Protein AF-E4ZMN6-F1 (afdb_monomer_lite)

Secondary structure (DSSP, 8-state):
-----------------------------------------GGGGGGGSSS-------------PPPP------------------------EEEEE-TTSS-EEEEE-----GGGTTTTT-SS--EEPSPBTTTTB--EEEEESSTTTTT-EEEEE-HHHHHHHHTSHHHH-THHHHTTT-S---SSEEEEEETTTEEEEEESS---TT--------SEEEE--S-S-HHHHHHHHHHHHHTSPPPSTTPPPHHHHHHTS--SS--TTSHHHHHHHHH-EEEEETTEEEEEE-TTGGGS---SS-S-----------

pLDDT: mean 71.7, std 28.42, range [21.02, 98.69]

Structure (mmCIF, N/CA/C/O backbone):
data_AF-E4ZMN6-F1
#
_entry.id   AF-E4ZMN6-F1
#
loop_
_atom_site.group_PDB
_atom_site.id
_atom_site.type_symbol
_atom_site.label_atom_id
_atom_site.label_alt_id
_atom_site.label_comp_id
_atom_site.label_asym_id
_atom_site.label_entity_id
_atom_site.label_seq_id
_atom_site.pdbx_PDB_ins_code
_atom_site.Cartn_x
_atom_site.Cartn_y
_atom_site.Cartn_z
_atom_site.occupancy
_atom_site.B_iso_or_equiv
_atom_site.auth_seq_id
_atom_site.auth_comp_id
_atom_site.auth_asym_id
_atom_site.auth_atom_id
_atom_site.pdbx_PDB_model_num
ATOM 1 N N . MET A 1 1 ? -10.649 -36.387 -11.211 1.00 36.47 1 MET A N 1
ATOM 2 C CA . MET A 1 1 ? -10.839 -37.381 -10.126 1.00 36.47 1 MET A CA 1
ATOM 3 C C . MET A 1 1 ? -11.685 -36.734 -9.033 1.00 36.47 1 MET A C 1
ATOM 5 O O . MET A 1 1 ? -11.595 -35.523 -8.892 1.00 36.47 1 MET A O 1
ATOM 9 N N . GLN A 1 2 ? -12.517 -37.490 -8.311 1.00 28.06 2 GLN A N 1
ATOM 10 C CA . GLN A 1 2 ? -13.326 -36.993 -7.183 1.00 28.06 2 GLN A CA 1
ATOM 11 C C . GLN A 1 2 ? -12.817 -37.585 -5.864 1.00 28.06 2 GLN A C 1
ATOM 13 O O . GLN A 1 2 ? -12.543 -38.775 -5.845 1.00 28.06 2 GLN A O 1
ATOM 18 N N . TYR A 1 3 ? -12.790 -36.791 -4.791 1.00 24.19 3 TYR A N 1
ATOM 19 C CA . TYR A 1 3 ? -13.009 -37.153 -3.372 1.00 24.19 3 TYR A CA 1
ATOM 20 C C . TYR A 1 3 ? -13.102 -35.795 -2.636 1.00 24.19 3 TYR A C 1
ATOM 22 O O . TYR A 1 3 ? -12.191 -34.990 -2.779 1.00 24.19 3 TYR A O 1
ATOM 30 N N . ARG A 1 4 ? -14.230 -35.317 -2.089 1.00 25.14 4 ARG A N 1
ATOM 31 C CA . ARG A 1 4 ? -15.236 -35.836 -1.130 1.00 25.14 4 ARG A CA 1
ATOM 32 C C . ARG A 1 4 ? -14.797 -35.650 0.333 1.00 25.14 4 ARG A C 1
ATOM 34 O O . ARG A 1 4 ? -13.771 -36.172 0.745 1.00 25.14 4 ARG A O 1
ATOM 41 N N . GLN A 1 5 ? -15.610 -34.900 1.084 1.00 27.64 5 GLN A N 1
ATOM 42 C CA . GLN A 1 5 ? -15.389 -34.506 2.483 1.00 27.64 5 GLN A CA 1
ATOM 43 C C . GLN A 1 5 ? -15.346 -35.692 3.459 1.00 27.64 5 GLN A C 1
ATOM 45 O O . GLN A 1 5 ? -16.081 -36.665 3.282 1.00 27.64 5 GLN A O 1
ATOM 50 N N . ILE A 1 6 ? -14.624 -35.502 4.568 1.00 28.77 6 ILE A N 1
ATOM 51 C CA . ILE A 1 6 ? -14.955 -36.047 5.894 1.00 28.77 6 ILE A CA 1
ATOM 52 C C . ILE A 1 6 ? -14.752 -34.907 6.908 1.00 28.77 6 ILE A C 1
ATOM 54 O O . ILE A 1 6 ? -13.808 -34.133 6.772 1.00 28.77 6 ILE A O 1
ATOM 58 N N . GLY A 1 7 ? -15.630 -34.790 7.904 1.00 23.27 7 GLY A N 1
ATOM 59 C CA . GLY A 1 7 ? -15.469 -33.901 9.061 1.00 23.27 7 GLY A CA 1
ATOM 60 C C . GLY A 1 7 ? -15.749 -34.663 10.360 1.00 23.27 7 GLY A C 1
ATOM 61 O O . GLY A 1 7 ? -16.215 -35.799 10.303 1.00 23.27 7 GLY A O 1
ATOM 62 N N . ASN A 1 8 ? -15.474 -34.062 11.521 1.00 26.67 8 ASN A N 1
ATOM 63 C CA . ASN A 1 8 ? -15.813 -34.645 12.825 1.00 26.67 8 ASN A CA 1
ATOM 64 C C . ASN A 1 8 ? -15.996 -33.570 13.913 1.00 26.67 8 ASN A C 1
ATOM 66 O O . ASN A 1 8 ? -15.432 -32.483 13.808 1.00 26.67 8 ASN A O 1
ATOM 70 N N . GLN A 1 9 ? -16.771 -33.886 14.957 1.00 25.91 9 GLN A N 1
ATOM 71 C CA . GLN A 1 9 ? -17.048 -33.021 16.115 1.00 25.91 9 GLN A CA 1
ATOM 72 C C . GLN A 1 9 ? -16.647 -33.694 17.439 1.00 25.91 9 GLN A C 1
ATOM 74 O O . GLN A 1 9 ? -16.951 -34.869 17.628 1.00 25.91 9 GLN A O 1
ATOM 79 N N . ALA A 1 10 ? -16.066 -32.925 18.370 1.00 26.73 10 ALA A N 1
ATOM 80 C CA . ALA A 1 10 ? -16.080 -33.114 19.835 1.00 26.73 10 ALA A CA 1
ATOM 81 C C . ALA A 1 10 ? -15.417 -31.884 20.515 1.00 26.73 10 ALA A C 1
ATOM 83 O O . ALA A 1 10 ? -14.580 -31.244 19.886 1.00 26.73 10 ALA A O 1
ATOM 84 N N . GLY A 1 11 ? -15.701 -31.488 21.765 1.00 22.62 11 GLY A N 1
ATOM 85 C CA . GLY A 1 11 ? -16.795 -31.907 22.657 1.00 22.62 11 GLY A CA 1
ATOM 86 C C . GLY A 1 11 ? -16.464 -31.836 24.165 1.00 22.62 11 GLY A C 1
ATOM 87 O O . GLY A 1 11 ? -15.999 -32.833 24.702 1.00 22.62 11 GLY A O 1
ATOM 88 N N . LEU A 1 12 ? -16.819 -30.726 24.848 1.00 23.17 12 LEU A N 1
ATOM 89 C CA . LEU A 1 12 ? -16.736 -30.498 26.323 1.00 23.17 12 LEU A CA 1
ATOM 90 C C . LEU A 1 12 ? -15.295 -30.506 26.929 1.00 23.17 12 LEU A C 1
ATOM 92 O O . LEU A 1 12 ? -14.357 -30.929 26.271 1.00 23.17 12 LEU A O 1
ATOM 96 N N . ALA A 1 13 ? -15.001 -29.984 28.136 1.00 23.88 13 ALA A N 1
ATOM 97 C CA . ALA A 1 13 ? -15.834 -29.668 29.313 1.00 23.88 13 ALA A CA 1
ATOM 98 C C . ALA A 1 13 ? -15.364 -28.416 30.118 1.00 23.88 13 ALA A C 1
ATOM 100 O O . ALA A 1 13 ? -14.350 -27.800 29.807 1.00 23.88 13 ALA A O 1
ATOM 101 N N . LEU A 1 14 ? -16.110 -28.069 31.180 1.00 24.39 14 LEU A N 1
ATOM 102 C CA . LEU A 1 14 ? -15.857 -26.985 32.157 1.00 24.39 14 LEU A CA 1
ATOM 103 C C . LEU A 1 14 ? -15.227 -27.513 33.463 1.00 24.39 14 LEU A C 1
ATOM 105 O O . LEU A 1 14 ? -15.457 -28.672 33.784 1.00 24.39 14 LEU A O 1
ATOM 109 N N . PHE A 1 15 ? -14.591 -26.644 34.268 1.00 25.50 15 PHE A N 1
ATOM 110 C CA . PHE A 1 15 ? -14.724 -26.583 35.747 1.00 25.50 15 PHE A CA 1
ATOM 111 C C . PHE A 1 15 ? -14.083 -25.294 36.324 1.00 25.50 15 PHE A C 1
ATOM 113 O O . PHE A 1 15 ? -13.342 -24.609 35.626 1.00 25.50 15 PHE A O 1
ATOM 120 N N . GLY A 1 16 ? -14.377 -24.945 37.587 1.00 21.02 16 GLY A N 1
ATOM 121 C CA . GLY A 1 16 ? -13.843 -23.756 38.282 1.00 21.02 16 GLY A CA 1
ATOM 122 C C . GLY A 1 16 ? -13.871 -23.878 39.818 1.00 21.02 16 GLY A C 1
ATOM 123 O O . GLY A 1 16 ? -14.389 -24.862 40.343 1.00 21.02 16 GLY A O 1
ATOM 124 N N . GLY A 1 17 ? -13.323 -22.889 40.541 1.00 22.22 17 GLY A N 1
ATOM 125 C CA . GLY A 1 17 ? -13.210 -22.865 42.015 1.00 22.22 17 GLY A CA 1
ATOM 126 C C . GLY A 1 17 ? -12.875 -21.466 42.572 1.00 22.22 17 GLY A C 1
ATOM 127 O O . GLY A 1 17 ? -12.458 -20.598 41.809 1.00 22.22 17 GLY A O 1
ATOM 128 N N . VAL A 1 18 ? -13.119 -21.211 43.872 1.00 22.22 18 VAL A N 1
ATOM 129 C CA . VAL A 1 18 ? -13.220 -19.842 44.447 1.00 22.22 18 VAL A CA 1
ATOM 130 C C . VAL A 1 18 ? -12.738 -19.752 45.916 1.00 22.22 18 VAL A C 1
ATOM 132 O O . VAL A 1 18 ? -13.037 -20.652 46.695 1.00 22.22 18 VAL A O 1
ATOM 135 N N . SER A 1 19 ? -12.158 -18.600 46.315 1.00 22.45 19 SER A N 1
ATOM 136 C CA . SER A 1 19 ? -11.917 -18.133 47.714 1.00 22.45 19 SER A CA 1
ATOM 137 C C . SER A 1 19 ? -10.884 -18.910 48.564 1.00 22.45 19 SER A C 1
ATOM 139 O O . SER A 1 19 ? -10.468 -19.995 48.183 1.00 22.45 19 SER A O 1
ATOM 141 N N . PHE A 1 20 ? -10.366 -18.424 49.710 1.00 23.48 20 PHE A N 1
ATOM 142 C CA . PHE A 1 20 ? -10.565 -17.185 50.520 1.00 23.48 20 PHE A CA 1
ATOM 143 C C . PHE A 1 20 ? -9.159 -16.648 50.978 1.00 23.48 20 PHE A C 1
ATOM 145 O O . PHE A 1 20 ? -8.167 -17.120 50.438 1.00 23.48 20 PHE A O 1
ATOM 152 N N . SER A 1 21 ? -8.888 -15.694 51.895 1.00 22.47 21 SER A N 1
ATOM 153 C CA . SER A 1 21 ? -9.611 -15.036 53.012 1.00 22.47 21 SER A CA 1
ATOM 154 C C . SER A 1 21 ? -9.024 -13.620 53.321 1.00 22.47 21 SER A C 1
ATOM 156 O O . SER A 1 21 ? -8.435 -12.994 52.445 1.00 22.47 21 SER A O 1
ATOM 158 N N . LYS A 1 22 ? -9.147 -13.111 54.564 1.00 22.50 22 LYS A N 1
ATOM 159 C CA . LYS A 1 22 ? -8.442 -11.937 55.148 1.00 22.50 22 LYS A CA 1
ATOM 160 C C . LYS A 1 22 ? -7.871 -12.264 56.543 1.00 22.50 22 LYS A C 1
ATOM 162 O O . LYS A 1 22 ? -8.351 -13.200 57.174 1.00 22.50 22 LYS A O 1
ATOM 167 N N . PHE A 1 23 ? -6.981 -11.417 57.075 1.00 23.33 23 PHE A N 1
ATOM 168 C CA . PHE A 1 23 ? -6.787 -11.228 58.528 1.00 23.33 23 PHE A CA 1
ATOM 169 C C . PHE A 1 23 ? -6.529 -9.749 58.882 1.00 23.33 23 PHE A C 1
ATOM 171 O O . PHE A 1 23 ? -6.144 -8.970 58.012 1.00 23.33 23 PHE A O 1
ATOM 178 N N . ASN A 1 24 ? -6.813 -9.353 60.131 1.00 22.42 24 ASN A N 1
ATOM 179 C CA . ASN A 1 24 ? -6.751 -7.968 60.625 1.00 22.42 24 ASN A CA 1
ATOM 180 C C . ASN A 1 24 ? -6.664 -7.932 62.170 1.00 22.42 24 ASN A C 1
ATOM 182 O O . ASN A 1 24 ? -7.441 -8.640 62.814 1.00 22.42 24 ASN A O 1
ATOM 186 N N . THR A 1 25 ? -5.801 -7.093 62.764 1.00 23.05 25 THR A N 1
ATOM 187 C CA . THR A 1 25 ? -5.689 -6.911 64.235 1.00 23.05 25 THR A CA 1
ATOM 188 C C . THR A 1 25 ? -5.105 -5.532 64.617 1.00 23.05 25 THR A C 1
ATOM 190 O O . THR A 1 25 ? -4.536 -4.847 63.773 1.00 23.05 25 THR A O 1
ATOM 193 N N . HIS A 1 26 ? -5.259 -5.099 65.879 1.00 24.50 26 HIS A N 1
ATOM 194 C CA . HIS A 1 26 ? -5.116 -3.697 66.334 1.00 24.50 26 HIS A CA 1
ATOM 195 C C . HIS A 1 26 ? -4.359 -3.541 67.682 1.00 24.50 26 HIS A C 1
ATOM 197 O O . HIS A 1 26 ? -4.407 -4.459 68.493 1.00 24.50 26 HIS A O 1
ATOM 203 N N . ILE A 1 27 ? -3.879 -2.304 67.973 1.00 25.86 27 ILE A N 1
ATOM 204 C CA . ILE A 1 27 ? -3.685 -1.692 69.331 1.00 25.86 27 ILE A CA 1
ATOM 205 C C . ILE A 1 27 ? -2.432 -2.183 70.136 1.00 25.86 27 ILE A C 1
ATOM 207 O O . ILE A 1 27 ? -2.096 -3.355 70.070 1.00 25.86 27 ILE A O 1
ATOM 211 N N . PHE A 1 28 ? -1.641 -1.373 70.887 1.00 24.88 28 PHE A N 1
ATOM 212 C CA . PHE A 1 28 ? -1.732 0.055 71.297 1.00 24.88 28 PHE A CA 1
ATOM 213 C C . PHE A 1 28 ? -0.371 0.722 71.718 1.00 24.88 28 PHE A C 1
ATOM 215 O O . PHE A 1 28 ? 0.684 0.108 71.652 1.00 24.88 28 PHE A O 1
ATOM 222 N N . HIS A 1 29 ? -0.448 1.961 72.248 1.00 23.77 29 HIS A N 1
ATOM 223 C CA . HIS A 1 29 ? 0.436 2.633 73.242 1.00 23.77 29 HIS A CA 1
ATOM 224 C C . HIS A 1 29 ? 1.929 3.000 72.978 1.00 23.77 29 HIS A C 1
ATOM 226 O O . HIS A 1 29 ? 2.856 2.453 73.562 1.00 23.77 29 HIS A O 1
ATOM 232 N N . ARG A 1 30 ? 2.116 4.128 72.272 1.00 26.48 30 ARG A N 1
ATOM 233 C CA . ARG A 1 30 ? 2.806 5.380 72.708 1.00 26.48 30 ARG A CA 1
ATOM 234 C C . ARG A 1 30 ? 4.071 5.322 73.614 1.00 26.48 30 ARG A C 1
ATOM 236 O O . ARG A 1 30 ? 3.945 5.295 74.835 1.00 26.48 30 ARG A O 1
ATOM 243 N N . GLN A 1 31 ? 5.240 5.651 73.042 1.00 26.03 31 GLN A N 1
ATOM 244 C CA . GLN A 1 31 ? 6.255 6.533 73.667 1.00 26.03 31 GLN A CA 1
ATOM 245 C C . GLN A 1 31 ? 7.124 7.252 72.605 1.00 26.03 31 GLN A C 1
ATOM 247 O O . GLN A 1 31 ? 7.257 6.775 71.484 1.00 26.03 31 GLN A O 1
ATOM 252 N N . VAL A 1 32 ? 7.663 8.428 72.954 1.00 28.42 32 VAL A N 1
ATOM 253 C CA . VAL A 1 32 ? 8.479 9.369 72.140 1.00 28.42 32 VAL A CA 1
ATOM 254 C C . VAL A 1 32 ? 9.408 10.062 73.167 1.00 28.42 32 VAL A C 1
ATOM 256 O O . VAL A 1 32 ? 8.857 10.431 74.209 1.00 28.42 32 VAL A O 1
ATOM 259 N N . PRO A 1 33 ? 10.750 10.215 72.989 1.00 35.94 33 PRO A N 1
ATOM 260 C CA . PRO A 1 33 ? 11.361 10.839 71.804 1.00 35.94 33 PRO A CA 1
ATOM 261 C C . PRO A 1 33 ? 12.748 10.340 71.321 1.00 35.94 33 PRO A C 1
ATOM 263 O O . PRO A 1 33 ? 13.646 10.049 72.109 1.00 35.94 33 PRO A O 1
ATOM 266 N N . ARG A 1 34 ? 12.968 10.440 70.003 1.00 27.27 34 ARG A N 1
ATOM 267 C CA . ARG A 1 34 ? 14.136 11.045 69.311 1.00 27.27 34 ARG A CA 1
ATOM 268 C C . ARG A 1 34 ? 13.880 10.960 67.800 1.00 27.27 34 ARG A C 1
ATOM 270 O O . ARG A 1 34 ? 13.205 10.036 67.363 1.00 27.27 34 ARG A O 1
ATOM 277 N N . ALA A 1 35 ? 14.376 11.917 67.015 1.00 26.89 35 ALA A N 1
ATOM 278 C CA . ALA A 1 35 ? 14.246 11.855 65.558 1.00 26.89 35 ALA A CA 1
ATOM 279 C C . ALA A 1 35 ? 15.143 10.725 65.007 1.00 26.89 35 ALA A C 1
ATOM 281 O O . ALA A 1 35 ? 16.347 10.750 65.277 1.00 26.89 35 ALA A O 1
ATOM 282 N N . PRO A 1 36 ? 14.602 9.729 64.282 1.00 28.22 36 PRO A N 1
ATOM 283 C CA . PRO A 1 36 ? 15.415 8.676 63.694 1.00 28.22 36 PRO A CA 1
ATOM 284 C C . PRO A 1 36 ? 16.068 9.174 62.401 1.00 28.22 36 PRO A C 1
ATOM 286 O O . PRO A 1 36 ? 15.384 9.614 61.480 1.00 28.22 36 PRO A O 1
ATOM 289 N N . SER A 1 37 ? 17.388 9.032 62.287 1.00 29.17 37 SER A N 1
ATOM 290 C CA . SER A 1 37 ? 18.027 8.958 60.973 1.00 29.17 37 SER A CA 1
ATOM 291 C C . SER A 1 37 ? 17.564 7.659 60.311 1.00 29.17 37 SER A C 1
ATOM 293 O O . SER A 1 37 ? 17.887 6.577 60.808 1.00 29.17 37 SER A O 1
ATOM 295 N N . LEU A 1 38 ? 16.776 7.758 59.238 1.00 31.97 38 LEU A N 1
ATOM 296 C CA . LEU A 1 38 ? 16.177 6.607 58.561 1.00 31.97 38 LEU A CA 1
ATOM 297 C C . LEU A 1 38 ? 17.235 5.838 57.752 1.00 31.97 38 LEU A C 1
ATOM 299 O O . LEU A 1 38 ? 17.334 5.972 56.538 1.00 31.97 38 LEU A O 1
ATOM 303 N N . SER A 1 39 ? 18.046 5.043 58.448 1.00 33.59 39 SER A N 1
ATOM 304 C CA . SER A 1 39 ? 18.989 4.116 57.829 1.00 33.59 39 SER A CA 1
ATOM 305 C C . SER A 1 39 ? 18.236 2.871 57.375 1.00 33.59 39 SER A C 1
ATOM 307 O O . SER A 1 39 ? 17.871 2.031 58.199 1.00 33.59 39 SER A O 1
ATOM 309 N N . ILE A 1 40 ? 18.011 2.747 56.070 1.00 44.88 40 ILE A N 1
ATOM 310 C CA . ILE A 1 40 ? 17.573 1.493 55.456 1.00 44.88 40 ILE A CA 1
ATOM 311 C C . ILE A 1 40 ? 18.829 0.697 55.089 1.00 44.88 40 ILE A C 1
ATOM 313 O O . ILE A 1 40 ? 19.714 1.224 54.431 1.00 44.88 40 ILE A O 1
ATOM 317 N N . ASP A 1 41 ? 18.913 -0.536 55.584 1.00 46.56 41 ASP A N 1
ATOM 318 C CA . ASP A 1 41 ? 20.072 -1.439 55.494 1.00 46.56 41 ASP A CA 1
ATOM 319 C C . ASP A 1 41 ? 19.588 -2.705 54.755 1.00 46.56 41 ASP A C 1
ATOM 321 O O . ASP A 1 41 ? 19.235 -3.722 55.361 1.00 46.56 41 ASP A O 1
ATOM 325 N N . VAL A 1 42 ? 19.401 -2.576 53.434 1.00 54.03 42 VAL A N 1
ATOM 326 C CA . VAL A 1 42 ? 18.638 -3.497 52.568 1.00 54.03 42 VAL A CA 1
ATOM 327 C C . VAL A 1 42 ? 19.282 -4.879 52.554 1.00 54.03 42 VAL A C 1
ATOM 329 O O . VAL A 1 42 ? 18.599 -5.895 52.718 1.00 54.03 42 VAL A O 1
ATOM 332 N N . CYS A 1 43 ? 20.609 -4.937 52.418 1.00 48.84 43 CYS A N 1
ATOM 333 C CA . CYS A 1 43 ? 21.321 -6.210 52.283 1.00 48.84 43 CYS A CA 1
ATOM 334 C C . CYS A 1 43 ? 21.404 -7.013 53.595 1.00 48.84 43 CYS A C 1
ATOM 336 O O . CYS A 1 43 ? 21.769 -8.192 53.581 1.00 48.84 43 CYS A O 1
ATOM 338 N N . ARG A 1 44 ? 21.019 -6.432 54.740 1.00 47.38 44 ARG A N 1
ATOM 339 C CA . ARG A 1 44 ? 21.102 -7.100 56.048 1.00 47.38 44 ARG A CA 1
ATOM 340 C C . ARG A 1 44 ? 20.024 -8.155 56.281 1.00 47.38 44 ARG A C 1
ATOM 342 O O . ARG A 1 44 ? 20.284 -9.124 56.994 1.00 47.38 44 ARG A O 1
ATOM 349 N N . ASN A 1 45 ? 18.856 -8.022 55.648 1.00 44.25 45 ASN A N 1
ATOM 350 C CA . ASN A 1 45 ? 17.752 -8.980 55.797 1.00 44.25 45 ASN A CA 1
ATOM 351 C C . ASN A 1 45 ? 17.951 -10.294 55.015 1.00 44.25 45 ASN A C 1
ATOM 353 O O . ASN A 1 45 ? 17.382 -11.315 55.397 1.00 44.25 45 ASN A O 1
ATOM 357 N N . GLN A 1 46 ? 18.790 -10.330 53.971 1.00 44.12 46 GLN A N 1
ATOM 358 C CA . GLN A 1 46 ? 18.953 -11.535 53.136 1.00 44.12 46 GLN A CA 1
ATOM 359 C C . GLN A 1 46 ? 19.650 -12.721 53.833 1.00 44.12 46 GLN A C 1
ATOM 361 O O . GLN A 1 46 ? 19.628 -13.836 53.315 1.00 44.12 46 GLN A O 1
ATOM 366 N N . ARG A 1 47 ? 20.221 -12.543 55.034 1.00 41.12 47 ARG A N 1
ATOM 367 C CA . ARG A 1 47 ? 20.832 -13.652 55.796 1.00 41.12 47 ARG A CA 1
ATOM 368 C C . ARG A 1 47 ? 19.824 -14.622 56.432 1.00 41.12 47 ARG A C 1
ATOM 370 O O . ARG A 1 47 ? 20.258 -15.610 57.017 1.00 41.12 47 ARG A O 1
ATOM 377 N N . LEU A 1 48 ? 18.514 -14.372 56.319 1.00 41.56 48 LEU A N 1
ATOM 378 C CA . LEU A 1 48 ? 17.453 -15.203 56.910 1.00 41.56 48 LEU A CA 1
ATOM 379 C C . LEU A 1 48 ? 16.413 -15.724 55.894 1.00 41.56 48 LEU A C 1
ATOM 381 O O . LEU A 1 48 ? 15.235 -15.838 56.216 1.00 41.56 48 LEU A O 1
ATOM 385 N N . GLY A 1 49 ? 16.868 -16.143 54.707 1.00 33.38 49 GLY A N 1
ATOM 386 C CA . GLY A 1 49 ? 16.204 -17.220 53.956 1.00 33.38 49 GLY A CA 1
ATOM 387 C C . GLY A 1 49 ? 15.755 -16.912 52.523 1.00 33.38 49 GLY A C 1
ATOM 388 O O . GLY A 1 49 ? 14.777 -16.209 52.303 1.00 33.38 49 GLY A O 1
ATOM 389 N N . GLY A 1 50 ? 16.388 -17.598 51.565 1.00 36.03 50 GLY A N 1
ATOM 390 C CA . GLY A 1 50 ? 15.864 -17.823 50.212 1.00 36.03 50 GLY A CA 1
ATOM 391 C C . GLY A 1 50 ? 16.065 -16.684 49.193 1.00 36.03 50 GLY A C 1
ATOM 392 O O . GLY A 1 50 ? 16.227 -15.524 49.567 1.00 36.03 50 GLY A O 1
ATOM 393 N N . PRO A 1 51 ? 16.051 -16.999 47.882 1.00 35.59 51 PRO A N 1
ATOM 394 C CA . PRO A 1 51 ? 16.157 -16.009 46.811 1.00 35.59 51 PRO A CA 1
ATOM 395 C C . PRO A 1 51 ? 14.808 -15.305 46.569 1.00 35.59 51 PRO A C 1
ATOM 397 O O . PRO A 1 51 ? 14.117 -15.571 45.588 1.00 35.59 51 PRO A O 1
ATOM 400 N N . GLY A 1 52 ? 14.419 -14.416 47.486 1.00 36.09 52 GLY A N 1
ATOM 401 C CA . GLY A 1 52 ? 13.249 -13.544 47.348 1.00 36.09 52 GLY A CA 1
ATOM 402 C C . GLY A 1 52 ? 13.639 -12.100 47.018 1.00 36.09 52 GLY A C 1
ATOM 403 O O . GLY A 1 52 ? 14.407 -11.480 47.754 1.00 36.09 52 GLY A O 1
ATOM 404 N N . LEU A 1 53 ? 13.079 -11.541 45.941 1.00 36.94 53 LEU A N 1
ATOM 405 C CA . LEU A 1 53 ? 13.139 -10.100 45.671 1.00 36.94 53 LEU A CA 1
ATOM 406 C C . LEU A 1 53 ? 12.166 -9.368 46.605 1.00 36.94 53 LEU A C 1
ATOM 408 O O . LEU A 1 53 ? 10.953 -9.425 46.420 1.00 36.94 53 LEU A O 1
ATOM 412 N N . SER A 1 54 ? 12.707 -8.678 47.609 1.00 35.94 54 SER A N 1
ATOM 413 C CA . SER A 1 54 ? 11.930 -7.823 48.509 1.00 35.94 54 SER A CA 1
ATOM 414 C C . SER A 1 54 ? 11.787 -6.426 47.904 1.00 35.94 54 SER A C 1
ATOM 416 O O . SER A 1 54 ? 12.680 -5.596 48.062 1.00 35.94 54 SER A O 1
ATOM 418 N N . LEU A 1 55 ? 10.668 -6.156 47.228 1.00 34.97 55 LEU A N 1
ATOM 419 C CA . LEU A 1 55 ? 10.301 -4.795 46.824 1.00 34.97 55 LEU A CA 1
ATOM 420 C C . LEU A 1 55 ? 10.005 -3.948 48.069 1.00 34.97 55 LEU A C 1
ATOM 422 O O . LEU A 1 55 ? 9.154 -4.302 48.884 1.00 34.97 55 LEU A O 1
ATOM 426 N N . VAL A 1 56 ? 10.733 -2.841 48.213 1.00 38.06 56 VAL A N 1
ATOM 427 C CA . VAL A 1 56 ? 10.540 -1.833 49.262 1.00 38.06 56 VAL A CA 1
ATOM 428 C C . VAL A 1 56 ? 10.519 -0.470 48.580 1.00 38.06 56 VAL A C 1
ATOM 430 O O . VAL A 1 56 ? 11.564 0.147 48.380 1.00 38.06 56 VAL A O 1
ATOM 433 N N . ASP A 1 57 ? 9.327 -0.022 48.195 1.00 33.53 57 ASP A N 1
ATOM 434 C CA . ASP A 1 57 ? 9.129 1.328 47.667 1.00 33.53 57 ASP A CA 1
ATOM 435 C C . ASP A 1 57 ? 9.346 2.345 48.790 1.00 33.53 57 ASP A C 1
ATOM 437 O O . ASP A 1 57 ? 8.723 2.254 49.853 1.00 33.53 57 ASP A O 1
ATOM 441 N N . LEU A 1 58 ? 10.246 3.309 48.578 1.00 37.44 58 LEU A N 1
ATOM 442 C CA . LEU A 1 58 ? 10.629 4.248 49.627 1.00 37.44 58 LEU A CA 1
ATOM 443 C C . LEU A 1 58 ? 10.872 5.653 49.072 1.00 37.44 58 LEU A C 1
ATOM 445 O O . LEU A 1 58 ? 11.801 5.897 48.306 1.00 37.44 58 LEU A O 1
ATOM 449 N N . VAL A 1 59 ? 10.015 6.585 49.488 1.00 34.44 59 VAL A N 1
ATOM 450 C CA . VAL A 1 59 ? 10.085 7.999 49.107 1.00 34.44 59 VAL A CA 1
ATOM 451 C C . VAL A 1 59 ? 11.028 8.721 50.069 1.00 34.44 59 VAL A C 1
ATOM 453 O O . VAL A 1 59 ? 10.713 8.882 51.248 1.00 34.44 59 VAL A O 1
ATOM 456 N N . LEU A 1 60 ? 12.189 9.153 49.573 1.00 35.06 60 LEU A N 1
ATOM 457 C CA . LEU A 1 60 ? 13.176 9.912 50.343 1.00 35.06 60 LEU A CA 1
ATOM 458 C C . LEU A 1 60 ? 13.093 11.406 50.020 1.00 35.06 60 LEU A C 1
ATOM 460 O O . LEU A 1 60 ? 13.329 11.822 48.890 1.00 35.06 60 LEU A O 1
ATOM 464 N N . THR A 1 61 ? 12.841 12.226 51.039 1.00 31.08 61 THR A N 1
ATOM 465 C CA . THR A 1 61 ? 13.033 13.682 50.982 1.00 31.08 61 THR A CA 1
ATOM 466 C C . THR A 1 61 ? 14.417 14.025 51.529 1.00 31.08 61 THR A C 1
ATOM 468 O O . THR A 1 61 ? 14.655 13.890 52.732 1.00 31.08 61 THR A O 1
ATOM 471 N N . SER A 1 62 ? 15.342 14.459 50.675 1.00 34.50 62 SER A N 1
ATOM 472 C CA . SER A 1 62 ? 16.682 14.865 51.104 1.00 34.50 62 SER A CA 1
ATOM 473 C C . SER A 1 62 ? 16.715 16.328 51.566 1.00 34.50 62 SER A C 1
ATOM 475 O O . SER A 1 62 ? 16.176 17.235 50.934 1.00 34.50 62 SER A O 1
ATOM 477 N N . HIS A 1 63 ? 17.396 16.570 52.684 1.00 30.17 63 HIS A N 1
ATOM 478 C CA . HIS A 1 63 ? 17.874 17.891 53.085 1.00 30.17 63 HIS A CA 1
ATOM 479 C C . HIS A 1 63 ? 19.389 17.792 53.244 1.00 30.17 63 HIS A C 1
ATOM 481 O O . HIS A 1 63 ? 19.877 16.929 53.975 1.00 30.17 63 HIS A O 1
ATOM 487 N N . VAL A 1 64 ? 20.134 18.648 52.542 1.00 29.55 64 VAL A N 1
ATOM 488 C CA . VAL A 1 64 ? 21.602 18.642 52.548 1.00 29.55 64 VAL A CA 1
ATOM 489 C C . VAL A 1 64 ? 22.101 19.947 53.156 1.00 29.55 64 VAL A C 1
ATOM 491 O O . VAL A 1 64 ? 22.094 20.989 52.508 1.00 29.55 64 VAL A O 1
ATOM 494 N N . SER A 1 65 ? 22.548 19.879 54.407 1.00 27.64 65 SER A N 1
ATOM 495 C CA . SER A 1 65 ? 23.237 20.986 55.075 1.00 27.64 65 SER A CA 1
ATOM 496 C C . SER A 1 65 ? 24.716 20.981 54.691 1.00 27.64 65 SER A C 1
ATOM 498 O O . SER A 1 65 ? 25.410 19.987 54.914 1.00 27.64 65 SER A O 1
ATOM 500 N N . THR A 1 66 ? 25.222 22.080 54.134 1.00 28.38 66 THR A N 1
ATOM 501 C CA . THR A 1 66 ? 26.643 22.221 53.783 1.00 28.38 66 THR A CA 1
ATOM 502 C C . THR A 1 66 ? 27.517 22.494 55.022 1.00 28.38 66 THR A C 1
ATOM 504 O O . THR A 1 66 ? 27.091 23.221 55.924 1.00 28.38 66 THR A O 1
ATOM 507 N N . PRO A 1 67 ? 28.749 21.948 55.110 1.00 30.14 67 PRO A N 1
ATOM 508 C CA . PRO A 1 67 ? 29.658 22.244 56.220 1.00 30.14 67 PRO A CA 1
ATOM 509 C C . PRO A 1 67 ? 30.275 23.644 56.090 1.00 30.14 67 PRO A C 1
ATOM 511 O O . PRO A 1 67 ? 30.791 24.002 55.032 1.00 30.14 67 PRO A O 1
ATOM 514 N N . GLN A 1 68 ? 30.280 24.418 57.176 1.00 31.14 68 GLN A N 1
ATOM 515 C CA . GLN A 1 68 ? 30.971 25.711 57.234 1.00 31.14 68 GLN A CA 1
ATOM 516 C C . GLN A 1 68 ? 32.478 25.552 57.486 1.00 31.14 68 GLN A C 1
ATOM 518 O O . GLN A 1 68 ? 32.903 24.688 58.252 1.00 31.14 68 GLN A O 1
ATOM 523 N N . VAL A 1 69 ? 33.273 26.461 56.913 1.00 29.98 69 VAL A N 1
ATOM 524 C CA . VAL A 1 69 ? 34.691 26.656 57.248 1.00 29.98 69 VAL A CA 1
ATOM 525 C C . VAL A 1 69 ? 34.842 27.957 58.042 1.00 29.98 69 VAL A C 1
ATOM 527 O O . VAL A 1 69 ? 34.425 29.023 57.598 1.00 29.98 69 VAL A O 1
ATOM 530 N N . LEU A 1 70 ? 35.439 27.855 59.228 1.00 29.14 70 LEU A N 1
ATOM 531 C CA . LEU A 1 70 ? 35.867 28.967 60.090 1.00 29.14 70 LEU A CA 1
ATOM 532 C C . LEU A 1 70 ? 37.254 29.458 59.622 1.00 29.14 70 LEU A C 1
ATOM 534 O O . LEU A 1 70 ? 38.063 28.623 59.230 1.00 29.14 70 LEU A O 1
ATOM 538 N N . ALA A 1 71 ? 37.674 30.728 59.684 1.00 29.92 71 ALA A N 1
ATOM 539 C CA . ALA A 1 71 ? 37.101 32.042 60.055 1.00 29.92 71 ALA A CA 1
ATOM 540 C C . ALA A 1 71 ? 38.150 33.117 59.568 1.00 29.92 71 ALA A C 1
ATOM 542 O O . ALA A 1 71 ? 39.024 32.713 58.793 1.00 29.92 71 ALA A O 1
ATOM 543 N N . PRO A 1 72 ? 38.220 34.411 59.996 1.00 38.78 72 PRO A N 1
ATOM 544 C CA . PRO A 1 72 ? 37.341 35.191 60.883 1.00 38.78 72 PRO A CA 1
ATOM 545 C C . PRO A 1 72 ? 37.045 36.673 60.489 1.00 38.78 72 PRO A C 1
ATOM 547 O O . PRO A 1 72 ? 37.753 37.283 59.697 1.00 38.78 72 PRO A O 1
ATOM 550 N N . LYS A 1 73 ? 36.111 37.267 61.256 1.00 29.66 73 LYS A N 1
ATOM 551 C CA . LYS A 1 73 ? 35.988 38.693 61.665 1.00 29.66 73 LYS A CA 1
ATOM 552 C C . LYS A 1 73 ? 35.446 39.791 60.714 1.00 29.66 73 LYS A C 1
ATOM 554 O O . LYS A 1 73 ? 36.015 40.089 59.676 1.00 29.66 73 LYS A O 1
ATOM 559 N N . GLU A 1 74 ? 34.507 40.533 61.322 1.00 29.20 74 GLU A N 1
ATOM 560 C CA . GLU A 1 74 ? 34.208 41.979 61.205 1.00 29.20 74 GLU A CA 1
ATOM 561 C C . GLU A 1 74 ? 33.359 42.511 60.027 1.00 29.20 74 GLU A C 1
ATOM 563 O O . GLU A 1 74 ? 33.220 41.882 58.986 1.00 29.20 74 GLU A O 1
ATOM 568 N N . ALA A 1 75 ? 32.777 43.696 60.286 1.00 28.09 75 ALA A N 1
ATOM 569 C CA . ALA A 1 75 ? 31.781 44.472 59.528 1.00 28.09 75 ALA A CA 1
ATOM 570 C C . ALA A 1 75 ? 30.310 43.978 59.530 1.00 28.09 75 ALA A C 1
ATOM 572 O O . ALA A 1 75 ? 29.984 42.838 59.216 1.00 28.09 75 ALA A O 1
ATOM 573 N N . GLU A 1 76 ? 29.411 44.908 59.865 1.00 32.47 76 GLU A N 1
ATOM 574 C CA . GLU A 1 76 ? 27.951 44.821 59.728 1.00 32.47 76 GLU A CA 1
ATOM 575 C C . GLU A 1 76 ? 27.533 45.358 58.343 1.00 32.47 76 GLU A C 1
ATOM 577 O O . GLU A 1 76 ? 28.158 46.307 57.875 1.00 32.47 76 GLU A O 1
ATOM 582 N N . HIS A 1 77 ? 26.463 44.839 57.717 1.00 29.20 77 HIS A N 1
ATOM 583 C CA . HIS A 1 77 ? 25.203 45.582 57.477 1.00 29.20 77 HIS A CA 1
ATOM 584 C C . HIS A 1 77 ? 24.143 44.732 56.729 1.00 29.20 77 HIS A C 1
ATOM 586 O O . HIS A 1 77 ? 24.432 43.666 56.195 1.00 29.20 77 HIS A O 1
ATOM 592 N N . LEU A 1 78 ? 22.901 45.229 56.725 1.00 32.38 78 LEU A N 1
ATOM 593 C CA . LEU A 1 78 ? 21.663 44.642 56.176 1.00 32.38 78 LEU A CA 1
ATOM 594 C C . LEU A 1 78 ? 21.687 44.295 54.671 1.00 32.38 78 LEU A C 1
ATOM 596 O O . LEU A 1 78 ? 22.273 45.051 53.901 1.00 32.38 78 LEU A O 1
ATOM 600 N N . ILE A 1 79 ? 20.883 43.294 54.262 1.00 28.36 79 ILE A N 1
ATOM 601 C CA . ILE A 1 79 ? 19.839 43.373 53.201 1.00 28.36 79 ILE A CA 1
ATOM 602 C C . ILE A 1 79 ? 18.998 42.067 53.167 1.00 28.36 79 ILE A C 1
ATOM 604 O O . ILE A 1 79 ? 19.451 41.027 53.638 1.00 28.36 79 ILE A O 1
ATOM 608 N N . GLU A 1 80 ? 17.748 42.141 52.689 1.00 38.50 80 GLU A N 1
ATOM 609 C CA . GLU A 1 80 ? 16.812 41.004 52.535 1.00 38.50 80 GLU A CA 1
ATOM 610 C C . GLU A 1 80 ? 17.008 40.227 51.209 1.00 38.50 80 GLU A C 1
ATOM 612 O O . GLU A 1 80 ? 17.753 40.669 50.337 1.00 38.50 80 GLU A O 1
ATOM 617 N N . SER A 1 81 ? 16.260 39.123 51.032 1.00 36.72 81 SER A N 1
ATOM 618 C CA . SER A 1 81 ? 16.339 38.109 49.947 1.00 36.72 81 SER A CA 1
ATOM 619 C C . SER A 1 81 ? 17.519 37.116 50.081 1.00 36.72 81 SER A C 1
ATOM 621 O O . SER A 1 81 ? 18.524 37.437 50.702 1.00 36.72 81 SER A O 1
ATOM 623 N N . GLU A 1 82 ? 17.442 35.856 49.628 1.00 34.84 82 GLU A N 1
ATOM 624 C CA . GLU A 1 82 ? 16.441 35.178 48.779 1.00 34.84 82 GLU A CA 1
ATOM 625 C C . GLU A 1 82 ? 15.869 33.887 49.410 1.00 34.84 82 GLU A C 1
ATOM 627 O O . GLU A 1 82 ? 16.478 33.253 50.272 1.00 34.84 82 GLU A O 1
ATOM 632 N N . ASN A 1 83 ? 14.691 33.460 48.941 1.00 37.69 83 ASN A N 1
ATOM 633 C CA . ASN A 1 83 ? 14.017 32.227 49.366 1.00 37.69 83 ASN A CA 1
ATOM 634 C C . ASN A 1 83 ? 14.388 31.066 48.415 1.00 37.69 83 ASN A C 1
ATOM 636 O O . ASN A 1 83 ? 13.638 30.748 47.495 1.00 37.69 83 ASN A O 1
ATOM 640 N N . CYS A 1 84 ? 15.548 30.432 48.611 1.00 31.06 84 CYS A N 1
ATOM 641 C CA . CYS A 1 84 ? 16.096 29.414 47.693 1.00 31.06 84 CYS A CA 1
ATOM 642 C C . CYS A 1 84 ? 15.437 28.016 47.777 1.00 31.06 84 CYS A C 1
ATOM 6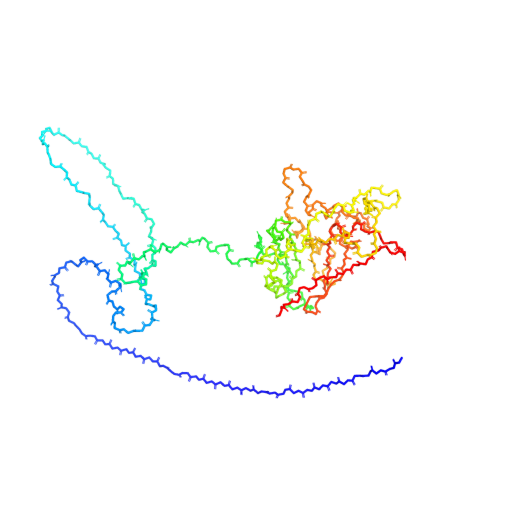44 O O . CYS A 1 84 ? 16.130 26.995 47.749 1.00 31.06 84 CYS A O 1
ATOM 646 N N . TRP A 1 85 ? 14.104 27.950 47.831 1.00 33.31 85 TRP A N 1
ATOM 647 C CA . TRP A 1 85 ? 13.348 26.704 47.667 1.00 33.31 85 TRP A CA 1
ATOM 648 C C . TRP A 1 85 ? 13.362 26.275 46.196 1.00 33.31 85 TRP A C 1
ATOM 650 O O . TRP A 1 85 ? 12.559 26.733 45.389 1.00 33.31 85 TRP A O 1
ATOM 660 N N . HIS A 1 86 ? 14.306 25.402 45.848 1.00 37.06 86 HIS A N 1
ATOM 661 C CA . HIS A 1 86 ? 14.333 24.738 44.550 1.00 37.06 86 HIS A CA 1
ATOM 662 C C . HIS A 1 86 ? 13.437 23.495 44.597 1.00 37.06 86 HIS A C 1
ATOM 664 O O . HIS A 1 86 ? 13.767 22.522 45.279 1.00 37.06 86 HIS A O 1
ATOM 670 N N . ASP A 1 87 ? 12.328 23.518 43.855 1.00 37.94 87 ASP A N 1
ATOM 671 C CA . ASP A 1 87 ? 11.480 22.344 43.633 1.00 37.94 87 ASP A CA 1
ATOM 672 C C . ASP A 1 87 ? 12.214 21.325 42.745 1.00 37.94 87 ASP A C 1
ATOM 674 O O . ASP A 1 87 ? 12.124 21.338 41.516 1.00 37.94 87 ASP A O 1
ATOM 678 N N . TYR A 1 88 ? 12.966 20.424 43.377 1.00 44.78 88 TYR A N 1
ATOM 679 C CA . TYR A 1 88 ? 13.505 19.243 42.709 1.00 44.78 88 TYR A CA 1
ATOM 680 C C . TYR A 1 88 ? 12.408 18.174 42.566 1.00 44.78 88 TYR A C 1
ATOM 682 O O . TYR A 1 88 ? 11.681 17.916 43.530 1.00 44.78 88 TYR A O 1
ATOM 690 N N . PRO A 1 89 ? 12.282 17.509 41.401 1.00 49.28 89 PRO A N 1
ATOM 691 C CA . PRO A 1 89 ? 11.301 16.446 41.222 1.00 49.28 89 PRO A CA 1
ATOM 692 C C . PRO A 1 89 ? 11.590 15.273 42.166 1.00 49.28 89 PRO A C 1
ATOM 694 O O . PRO A 1 89 ? 12.738 14.859 42.334 1.00 49.28 89 PRO A O 1
ATOM 697 N N . LEU A 1 90 ? 10.536 14.706 42.758 1.00 52.38 90 LEU A N 1
ATOM 698 C CA . LEU A 1 90 ? 10.638 13.507 43.589 1.00 52.38 90 LEU A CA 1
ATOM 699 C C . LEU A 1 90 ? 11.019 12.303 42.714 1.00 52.38 90 LEU A C 1
ATOM 701 O O . LEU A 1 90 ? 10.201 11.820 41.932 1.00 52.38 90 LEU A O 1
ATOM 705 N N . LEU A 1 91 ? 12.250 11.805 42.851 1.00 53.84 91 LEU A N 1
ATOM 706 C CA . LEU A 1 91 ? 12.680 10.568 42.197 1.00 53.84 91 LEU A CA 1
ATOM 707 C C . LEU A 1 91 ? 12.273 9.346 43.027 1.00 53.84 91 LEU A C 1
ATOM 709 O O . LEU A 1 91 ? 12.730 9.169 44.156 1.00 53.84 91 LEU A O 1
ATOM 713 N N . THR A 1 92 ? 11.508 8.445 42.417 1.00 64.44 92 THR A N 1
ATOM 714 C CA . THR A 1 92 ? 11.421 7.053 42.872 1.00 64.44 92 THR A CA 1
ATOM 715 C C . THR A 1 92 ? 12.709 6.324 42.478 1.00 64.44 92 THR A C 1
ATOM 717 O O . THR A 1 92 ? 13.188 6.459 41.350 1.00 64.44 92 THR A O 1
ATOM 720 N N . VAL A 1 93 ? 13.276 5.531 43.389 1.00 63.12 93 VAL A N 1
ATOM 721 C CA . VAL A 1 93 ? 14.465 4.702 43.130 1.00 63.12 93 VAL A CA 1
ATOM 722 C C . VAL A 1 93 ? 14.192 3.249 43.502 1.00 63.12 93 VAL A C 1
ATOM 724 O O . VAL A 1 93 ? 13.602 2.968 44.542 1.00 63.12 93 VAL A O 1
ATOM 727 N N . GLN A 1 94 ? 14.642 2.318 42.663 1.00 68.44 94 GLN A N 1
ATOM 728 C CA . GLN A 1 94 ? 14.644 0.894 42.970 1.00 68.44 94 GLN A CA 1
ATOM 729 C C . GLN A 1 94 ? 15.988 0.530 43.602 1.00 68.44 94 GLN A C 1
ATOM 731 O O . GLN A 1 94 ? 17.040 0.662 42.972 1.00 68.44 94 GLN A O 1
ATOM 736 N N . LEU A 1 95 ? 15.953 0.058 44.847 1.00 73.19 95 LEU A N 1
ATOM 737 C CA . LEU A 1 95 ? 17.133 -0.434 45.556 1.00 73.19 95 LEU A CA 1
ATOM 738 C C . LEU A 1 95 ? 17.353 -1.922 45.253 1.00 73.19 95 LEU A C 1
ATOM 740 O O . LEU A 1 95 ? 16.408 -2.712 45.242 1.00 73.19 95 LEU A O 1
ATOM 744 N N . SER A 1 96 ? 18.604 -2.319 45.028 1.00 63.56 96 SER A N 1
ATOM 745 C CA . SER A 1 96 ? 19.003 -3.720 44.864 1.00 63.56 96 SER A CA 1
ATOM 746 C C . SER A 1 96 ? 20.342 -4.012 45.547 1.00 63.56 96 SER A C 1
ATOM 748 O O . SER A 1 96 ? 21.157 -3.113 45.743 1.00 63.56 96 SER A O 1
ATOM 750 N N . CYS A 1 97 ? 20.576 -5.275 45.908 1.00 67.94 97 CYS A N 1
ATOM 751 C CA . CYS A 1 97 ? 21.856 -5.740 46.443 1.00 67.94 97 CYS A CA 1
ATOM 752 C C . CYS A 1 97 ? 22.642 -6.477 45.359 1.00 67.94 97 CYS A C 1
ATOM 754 O O . CYS A 1 97 ? 22.115 -7.371 44.695 1.00 67.94 97 CYS A O 1
ATOM 756 N N . HIS A 1 98 ? 23.922 -6.144 45.214 1.00 54.84 98 HIS A N 1
ATOM 757 C CA . HIS A 1 98 ? 24.850 -6.908 44.385 1.00 54.84 98 HIS A CA 1
ATOM 758 C C . HIS A 1 98 ? 25.066 -8.325 44.962 1.00 54.84 98 HIS A C 1
ATOM 760 O O . HIS A 1 98 ? 24.997 -8.519 46.175 1.00 54.84 98 HIS A O 1
ATOM 766 N N . LEU A 1 99 ? 25.376 -9.317 44.115 1.00 57.69 99 LEU A N 1
ATOM 767 C CA . LEU A 1 99 ? 25.410 -10.754 44.467 1.00 57.69 99 LEU A CA 1
ATOM 768 C C . LEU A 1 99 ? 26.360 -11.146 45.618 1.00 57.69 99 LEU A C 1
ATOM 770 O O . LEU A 1 99 ? 26.224 -12.231 46.177 1.00 57.69 99 LEU A O 1
ATOM 774 N N . ASN A 1 100 ? 27.319 -10.291 45.981 1.00 62.06 100 ASN A N 1
ATOM 775 C CA . ASN A 1 100 ? 28.206 -10.503 47.131 1.00 62.06 100 ASN A CA 1
ATOM 776 C C . ASN A 1 100 ? 27.637 -9.976 48.467 1.00 62.06 100 ASN A C 1
ATOM 778 O O . ASN A 1 100 ? 28.230 -10.231 49.513 1.00 62.06 100 ASN A O 1
ATOM 782 N N . GLY A 1 101 ? 26.522 -9.237 48.451 1.00 57.12 101 GLY A N 1
ATOM 783 C CA . GLY A 1 101 ? 25.907 -8.622 49.631 1.00 57.12 101 GLY A CA 1
ATOM 784 C C . GLY A 1 101 ? 26.698 -7.455 50.238 1.00 57.12 101 GLY A C 1
ATOM 785 O O . GLY A 1 101 ? 26.466 -7.120 51.396 1.00 57.12 101 GLY A O 1
ATOM 786 N N . ILE A 1 102 ? 27.651 -6.872 49.495 1.00 53.81 102 ILE A N 1
ATOM 787 C CA . ILE A 1 102 ? 28.548 -5.795 49.972 1.00 53.81 102 ILE A CA 1
ATOM 788 C C . ILE A 1 102 ? 28.142 -4.417 49.417 1.00 53.81 102 ILE A C 1
ATOM 790 O O . ILE A 1 102 ? 28.482 -3.395 50.008 1.00 53.81 102 ILE A O 1
ATOM 794 N N . HIS A 1 103 ? 27.407 -4.375 48.301 1.00 52.78 103 HIS A N 1
ATOM 795 C CA . HIS A 1 103 ? 27.020 -3.130 47.635 1.00 52.78 103 HIS A CA 1
ATOM 796 C C . HIS A 1 103 ? 25.507 -3.044 47.446 1.00 52.78 103 HIS A C 1
ATOM 798 O O . HIS A 1 103 ? 24.899 -3.932 46.844 1.00 52.78 103 HIS A O 1
ATOM 804 N N . GLU A 1 104 ? 24.938 -1.938 47.915 1.00 67.50 104 GLU A N 1
ATOM 805 C CA . GLU A 1 104 ? 23.602 -1.478 47.548 1.00 67.50 104 GLU A CA 1
ATOM 806 C C . GLU A 1 104 ? 23.697 -0.626 46.278 1.00 67.50 104 GLU A C 1
ATOM 808 O O . GLU A 1 104 ? 24.606 0.191 46.126 1.00 67.50 104 GLU A O 1
ATOM 813 N N . MET A 1 105 ? 22.763 -0.828 45.354 1.00 61.50 105 MET A N 1
ATOM 814 C CA . MET A 1 105 ? 22.671 -0.107 44.089 1.00 61.50 105 MET A CA 1
ATOM 815 C C . MET A 1 105 ? 21.284 0.521 43.982 1.00 61.50 105 MET A C 1
ATOM 817 O O . MET A 1 105 ? 20.276 -0.187 43.978 1.00 61.50 105 MET A O 1
ATOM 821 N N . ALA A 1 106 ? 21.242 1.851 43.902 1.00 62.47 106 ALA A N 1
ATOM 822 C CA . ALA A 1 106 ? 20.024 2.609 43.656 1.00 62.47 106 ALA A CA 1
ATOM 823 C C . ALA A 1 106 ? 19.903 2.903 42.157 1.00 62.47 106 ALA A C 1
ATOM 825 O O . ALA A 1 106 ? 20.688 3.672 41.600 1.00 62.47 106 ALA A O 1
ATOM 826 N N . HIS A 1 107 ? 18.913 2.301 41.507 1.00 61.19 107 HIS A N 1
ATOM 827 C CA . HIS A 1 107 ? 18.566 2.598 40.123 1.00 61.19 107 HIS A CA 1
ATOM 828 C C . HIS A 1 107 ? 17.433 3.630 40.112 1.00 61.19 107 HIS A C 1
ATOM 830 O O . HIS A 1 107 ? 16.396 3.377 40.731 1.00 61.19 107 HIS A O 1
ATOM 836 N N . PRO A 1 108 ? 17.576 4.784 39.436 1.00 56.84 108 PRO A N 1
ATOM 837 C CA . PRO A 1 108 ? 16.448 5.677 39.203 1.00 56.84 108 PRO A CA 1
ATOM 838 C C . PRO A 1 108 ? 15.326 4.911 38.503 1.00 56.84 108 PRO A C 1
ATOM 840 O O . PRO A 1 108 ? 15.560 4.297 37.460 1.00 56.84 108 PRO A O 1
ATOM 843 N N . VAL A 1 109 ? 14.106 4.953 39.047 1.00 62.12 109 VAL A N 1
ATOM 844 C CA . VAL A 1 109 ? 12.928 4.501 38.304 1.00 62.12 109 VAL A CA 1
ATOM 845 C C . VAL A 1 109 ? 12.669 5.569 37.257 1.00 62.12 109 VAL A C 1
ATOM 847 O O . VAL A 1 109 ? 12.029 6.586 37.514 1.00 62.12 109 VAL A O 1
ATOM 850 N N . GLN A 1 110 ? 13.260 5.363 36.085 1.00 56.22 110 GLN A N 1
ATOM 851 C CA . GLN A 1 110 ? 13.165 6.278 34.966 1.00 56.22 110 GLN A CA 1
ATOM 852 C C . GLN A 1 110 ? 11.719 6.271 34.465 1.00 56.22 110 GLN A C 1
ATOM 854 O O . GLN A 1 110 ? 11.314 5.401 33.696 1.00 56.22 110 GLN A O 1
ATOM 859 N N . THR A 1 111 ? 10.922 7.228 34.939 1.00 45.91 111 THR A N 1
ATOM 860 C CA . THR A 1 111 ? 9.554 7.461 34.474 1.00 45.91 111 THR A CA 1
ATOM 861 C C . THR A 1 111 ? 9.600 8.079 33.081 1.00 45.91 111 THR A C 1
ATOM 863 O O . THR A 1 111 ? 9.404 9.283 32.903 1.00 45.91 111 THR A O 1
ATOM 866 N N . TRP A 1 112 ? 9.902 7.243 32.089 1.00 41.16 112 TRP A N 1
ATOM 867 C CA . TRP A 1 112 ? 9.667 7.543 30.684 1.00 41.16 112 TRP A CA 1
ATOM 868 C C . TRP A 1 112 ? 8.206 7.996 30.503 1.00 41.16 112 TRP A C 1
ATOM 870 O O . TRP A 1 112 ? 7.316 7.419 31.141 1.00 41.16 112 TRP A O 1
ATOM 880 N N . PRO A 1 113 ? 7.922 8.998 29.652 1.00 40.28 113 PRO A N 1
ATOM 881 C CA . PRO A 1 113 ? 6.549 9.337 29.299 1.00 40.28 113 PRO A CA 1
ATOM 882 C C . PRO A 1 113 ? 5.855 8.112 28.686 1.00 40.28 113 PRO A C 1
ATOM 884 O O . PRO A 1 113 ? 6.204 7.675 27.591 1.00 40.28 113 PRO A O 1
ATOM 887 N N . LYS A 1 114 ? 4.865 7.551 29.393 1.00 44.53 114 LYS A N 1
ATOM 888 C CA . LYS A 1 114 ? 4.139 6.333 28.971 1.00 44.53 114 LYS A CA 1
ATOM 889 C C . LYS A 1 114 ? 3.341 6.479 27.671 1.00 44.53 114 LYS A C 1
ATOM 891 O O . LYS A 1 114 ? 2.885 5.488 27.111 1.00 44.53 114 LYS A O 1
ATOM 896 N N . GLU A 1 115 ? 3.235 7.701 27.168 1.00 46.25 115 GLU A N 1
ATOM 897 C CA . GLU A 1 115 ? 2.556 8.088 25.932 1.00 46.25 115 GLU A CA 1
ATOM 898 C C . GLU A 1 115 ? 3.070 7.338 24.680 1.00 46.25 115 GLU A C 1
ATOM 900 O O . GLU A 1 115 ? 2.332 7.203 23.707 1.00 46.25 115 GLU A O 1
ATOM 905 N N . GLN A 1 116 ? 4.293 6.781 24.710 1.00 45.34 116 GLN A N 1
ATOM 906 C CA . GLN A 1 116 ? 4.817 5.920 23.635 1.00 45.34 116 GLN A CA 1
ATOM 907 C C . GLN A 1 116 ? 4.454 4.425 23.745 1.00 45.34 116 GLN A C 1
ATOM 909 O O . GLN A 1 116 ? 4.541 3.729 22.734 1.00 45.34 116 GLN A O 1
ATOM 914 N N . GLU A 1 117 ? 4.037 3.908 24.908 1.00 52.38 117 GLU A N 1
ATOM 915 C CA . GLU A 1 117 ? 3.631 2.494 25.031 1.00 52.38 117 GLU A CA 1
ATOM 916 C C . GLU A 1 117 ? 2.183 2.263 24.570 1.00 52.38 117 GLU A C 1
ATOM 918 O O . GLU A 1 117 ? 1.901 1.249 23.936 1.00 52.38 117 GLU A O 1
ATOM 923 N N . GLU A 1 118 ? 1.262 3.199 24.834 1.00 60.38 118 GLU A N 1
ATOM 924 C CA . GLU A 1 118 ? -0.187 2.964 24.674 1.00 60.38 118 GLU A CA 1
ATOM 925 C C . GLU A 1 118 ? -0.667 2.752 23.224 1.00 60.38 118 GLU A C 1
ATOM 927 O O . GLU A 1 118 ? -1.752 2.210 23.021 1.00 60.38 118 GLU A O 1
ATOM 932 N N . ASN A 1 119 ? 0.119 3.150 22.215 1.00 72.44 119 ASN A N 1
ATOM 933 C CA . ASN A 1 119 ? -0.241 3.011 20.795 1.00 72.44 119 ASN A CA 1
ATOM 934 C C . ASN A 1 119 ? 0.757 2.190 19.954 1.00 72.44 119 ASN A C 1
ATOM 936 O O . ASN A 1 119 ? 0.545 2.061 18.750 1.00 72.44 119 ASN A O 1
ATOM 940 N N . PHE A 1 120 ? 1.825 1.620 20.529 1.00 81.50 120 PHE A N 1
ATOM 941 C CA . PHE A 1 120 ? 2.822 0.862 19.754 1.00 81.50 120 PHE A CA 1
ATOM 942 C C . PHE A 1 120 ? 2.172 -0.298 18.960 1.00 81.50 120 PHE A C 1
ATOM 944 O O . PHE A 1 120 ? 1.351 -1.021 19.529 1.00 81.50 120 PHE A O 1
ATOM 951 N N . PRO A 1 121 ? 2.526 -0.540 17.675 1.00 93.25 121 PRO A N 1
ATOM 952 C CA . PRO A 1 121 ? 3.570 0.093 16.851 1.00 93.25 121 PRO A CA 1
ATOM 953 C C . PRO A 1 121 ? 3.092 1.304 16.024 1.00 93.25 121 PRO A C 1
ATOM 955 O O . PRO A 1 121 ? 3.787 1.746 15.102 1.00 93.25 121 PRO A O 1
ATOM 958 N N . TRP A 1 122 ? 1.892 1.817 16.288 1.00 96.25 122 TRP A N 1
ATOM 959 C CA . TRP A 1 122 ? 1.257 2.878 15.511 1.00 96.25 122 TRP A CA 1
ATOM 960 C C . TRP A 1 122 ? 1.808 4.249 15.902 1.00 96.25 122 TRP A C 1
ATOM 962 O O . TRP A 1 122 ? 1.896 4.609 17.072 1.00 96.25 122 TRP A O 1
ATOM 972 N N . SER A 1 123 ? 2.188 5.029 14.895 1.00 95.75 123 SER A N 1
ATOM 973 C CA . SER A 1 123 ? 2.818 6.346 15.049 1.00 95.75 123 SER A CA 1
ATOM 974 C C . SER A 1 123 ? 1.806 7.497 15.036 1.00 95.75 123 SER A C 1
ATOM 976 O O . SER A 1 123 ? 2.186 8.653 15.186 1.00 95.75 123 SER A O 1
ATOM 978 N N . HIS A 1 124 ? 0.524 7.177 14.846 1.00 95.44 124 HIS A N 1
ATOM 979 C CA . HIS A 1 124 ? -0.614 8.095 14.859 1.00 95.44 124 HIS A CA 1
ATOM 980 C C . HIS A 1 124 ? -1.756 7.447 15.647 1.00 95.44 124 HIS A C 1
ATOM 982 O O . HIS A 1 124 ? -1.978 6.242 15.510 1.00 95.44 124 HIS A O 1
ATOM 988 N N . THR A 1 125 ? -2.516 8.230 16.418 1.00 95.69 125 THR A N 1
ATOM 989 C CA . THR A 1 125 ? -3.738 7.745 17.080 1.00 95.69 125 THR A CA 1
ATOM 990 C C . THR A 1 125 ? -4.726 7.207 16.031 1.00 95.69 125 THR A C 1
ATOM 992 O O . THR A 1 125 ? -5.028 7.934 15.076 1.00 95.69 125 THR A O 1
ATOM 995 N N . PRO A 1 126 ? -5.254 5.975 16.171 1.00 96.81 126 PRO A N 1
ATOM 996 C CA . PRO A 1 126 ? -6.134 5.389 15.162 1.00 96.81 126 PRO A CA 1
ATOM 997 C C . PRO A 1 126 ? -7.423 6.190 14.946 1.00 96.81 126 PRO A C 1
ATOM 999 O O . PRO A 1 126 ? -8.098 6.574 15.902 1.00 96.81 126 PRO A O 1
ATOM 1002 N N . ILE A 1 127 ? -7.797 6.411 13.682 1.00 96.56 127 ILE A N 1
ATOM 1003 C CA . ILE A 1 127 ? -9.001 7.179 13.315 1.00 96.56 127 ILE A CA 1
ATOM 1004 C C . ILE A 1 127 ? -10.015 6.254 12.636 1.00 96.56 127 ILE A C 1
ATOM 1006 O O . ILE A 1 127 ? -9.703 5.636 11.619 1.00 96.56 127 ILE A O 1
ATOM 1010 N N . CYS A 1 128 ? -11.220 6.159 13.205 1.00 98.00 128 CYS A N 1
ATOM 1011 C CA . CYS A 1 128 ? -12.198 5.108 12.907 1.00 98.00 128 CYS A CA 1
ATOM 1012 C C . CYS A 1 128 ? -13.457 5.583 12.160 1.00 98.00 128 CYS A C 1
ATOM 1014 O O . CYS A 1 128 ? -13.932 6.709 12.337 1.00 98.00 128 CYS A O 1
ATOM 1016 N N . THR A 1 129 ? -14.062 4.669 11.397 1.00 97.88 129 THR A N 1
ATOM 1017 C CA . THR A 1 129 ? -15.464 4.735 10.964 1.00 97.88 129 THR A CA 1
ATOM 1018 C C . THR A 1 129 ? -16.421 4.570 12.159 1.00 97.88 129 THR A C 1
ATOM 1020 O O . THR A 1 129 ? -16.023 4.078 13.216 1.00 97.88 129 THR A O 1
ATOM 1023 N N . PRO A 1 130 ? -17.723 4.871 11.994 1.00 96.12 130 PRO A N 1
ATOM 1024 C CA . PRO A 1 130 ? -18.771 4.175 12.744 1.00 96.12 130 PRO A CA 1
ATOM 1025 C C . PRO A 1 130 ? -18.687 2.652 12.524 1.00 96.12 130 PRO A C 1
ATOM 1027 O O . PRO A 1 130 ? -18.147 2.207 11.509 1.00 96.12 130 PRO A O 1
ATOM 1030 N N . SER A 1 131 ? -19.232 1.845 13.435 1.00 96.00 131 SER A N 1
ATOM 1031 C CA . SER A 1 131 ? -19.250 0.382 13.275 1.00 96.00 131 SER A CA 1
ATOM 1032 C C . SER A 1 131 ? -20.002 -0.053 12.012 1.00 96.00 131 SER A C 1
ATOM 1034 O O . SER A 1 131 ? -21.131 0.382 11.788 1.00 96.00 131 SER A O 1
ATOM 1036 N N . LEU A 1 132 ? -19.385 -0.935 11.224 1.00 94.38 132 LEU A N 1
ATOM 1037 C CA . LEU A 1 132 ? -19.942 -1.513 9.999 1.00 94.38 132 LEU A CA 1
ATOM 1038 C C . LEU A 1 132 ? -20.680 -2.828 10.330 1.00 94.38 132 LEU A C 1
ATOM 1040 O O . LEU A 1 132 ? -20.055 -3.713 10.928 1.00 94.38 132 LEU A O 1
ATOM 1044 N N . PRO A 1 133 ? -21.986 -2.981 10.018 1.00 92.88 133 PRO A N 1
ATOM 1045 C CA . PRO A 1 133 ? -22.771 -4.162 10.388 1.00 92.88 133 PRO A CA 1
ATOM 1046 C C . PRO A 1 133 ? -22.198 -5.520 9.959 1.00 92.88 133 PRO A C 1
ATOM 1048 O O . PRO A 1 133 ? -22.203 -6.441 10.774 1.00 92.88 133 PRO A O 1
ATOM 1051 N N . SER A 1 134 ? -21.675 -5.660 8.738 1.00 90.00 134 SER A N 1
ATOM 1052 C CA . SER A 1 134 ? -21.077 -6.913 8.235 1.00 90.00 134 SER A CA 1
ATOM 1053 C C . SER A 1 134 ? -19.846 -7.361 9.026 1.00 90.00 134 SER A C 1
ATOM 1055 O O . SER A 1 134 ? -19.635 -8.557 9.215 1.00 90.00 134 SER A O 1
ATOM 1057 N N . LEU A 1 135 ? -19.057 -6.406 9.524 1.00 90.94 135 LEU A N 1
ATOM 1058 C CA . LEU A 1 135 ? -17.855 -6.657 10.323 1.00 90.94 135 LEU A CA 1
ATOM 1059 C C . LEU A 1 135 ? -18.137 -6.683 11.834 1.00 90.94 135 LEU A C 1
ATOM 1061 O O . LEU A 1 135 ? -17.259 -7.061 12.609 1.00 90.94 135 LEU A O 1
ATOM 1065 N N . ASN A 1 136 ? -19.325 -6.234 12.262 1.00 94.38 136 ASN A N 1
ATOM 1066 C CA . ASN A 1 136 ? -19.678 -5.942 13.658 1.00 94.38 136 ASN A CA 1
ATOM 1067 C C . ASN A 1 136 ? -18.602 -5.097 14.386 1.00 94.38 136 ASN A C 1
ATOM 1069 O O . ASN A 1 136 ? -18.313 -5.286 15.569 1.00 94.38 136 ASN A O 1
ATOM 1073 N N . SER A 1 137 ? -17.942 -4.199 13.651 1.00 96.50 137 SER A N 1
ATOM 1074 C CA . SER A 1 137 ? -16.730 -3.501 14.091 1.00 96.50 137 SER A CA 1
ATOM 1075 C C . SER A 1 137 ? -16.515 -2.228 13.265 1.00 96.50 137 SER A C 1
ATOM 1077 O O . SER A 1 137 ? -16.919 -2.197 12.100 1.00 96.50 137 SER A O 1
ATOM 1079 N N . PRO A 1 138 ? -15.894 -1.168 13.808 1.00 97.69 138 PRO A N 1
ATOM 1080 C CA . PRO A 1 138 ? -15.379 -0.086 12.980 1.00 97.69 138 PRO A CA 1
ATOM 1081 C C . PRO A 1 138 ? -14.149 -0.552 12.186 1.00 97.69 138 PRO A C 1
ATOM 1083 O O . PRO A 1 138 ? -13.409 -1.438 12.616 1.00 97.69 138 PRO A O 1
ATOM 1086 N N . LEU A 1 139 ? -13.897 0.100 11.054 1.00 98.38 139 LEU A N 1
ATOM 1087 C CA . LEU A 1 139 ? -12.592 0.097 10.400 1.00 98.38 139 LEU A CA 1
ATOM 1088 C C . LEU A 1 139 ? -11.850 1.367 10.800 1.00 98.38 139 LEU A C 1
ATOM 1090 O O . LEU A 1 139 ? -12.424 2.456 10.779 1.00 98.38 139 LEU A O 1
ATOM 1094 N N . CYS A 1 140 ? -10.578 1.242 11.156 1.00 98.56 140 CYS A N 1
ATOM 1095 C CA . CYS A 1 140 ? -9.745 2.377 11.528 1.00 98.56 140 CYS A CA 1
ATOM 1096 C C . CYS A 1 140 ? -8.459 2.401 10.707 1.00 98.56 140 CYS A C 1
ATOM 1098 O O . CYS A 1 140 ? -7.968 1.365 10.256 1.00 98.56 140 CYS A O 1
ATOM 1100 N N . VAL A 1 141 ? -7.920 3.603 10.516 1.00 98.69 141 VAL A N 1
ATOM 1101 C CA . VAL A 1 141 ? -6.584 3.807 9.956 1.00 98.69 141 VAL A CA 1
ATOM 1102 C C . VAL A 1 141 ? -5.551 3.585 11.059 1.00 98.69 141 VAL A C 1
ATOM 1104 O O . VAL A 1 141 ? -5.566 4.294 12.064 1.00 98.69 141 VAL A O 1
ATOM 1107 N N . TYR A 1 142 ? -4.652 2.630 10.839 1.00 98.50 142 TYR A N 1
ATOM 1108 C CA . TYR A 1 142 ? -3.498 2.311 11.674 1.00 98.50 142 TYR A CA 1
ATOM 1109 C C . TYR A 1 142 ? -2.227 2.533 10.855 1.00 98.50 142 TYR A C 1
ATOM 1111 O O . TYR A 1 142 ? -1.977 1.798 9.902 1.00 98.50 142 TYR A O 1
ATOM 1119 N N . THR A 1 143 ? -1.419 3.535 11.203 1.00 98.44 143 THR A N 1
ATOM 1120 C CA . THR A 1 143 ? -0.200 3.861 10.446 1.00 98.44 143 THR A CA 1
ATOM 1121 C C . THR A 1 143 ? 1.025 3.798 11.340 1.00 98.44 143 THR A C 1
ATOM 1123 O O . THR A 1 143 ? 1.069 4.449 12.381 1.00 98.44 143 THR A O 1
ATOM 1126 N N . SER A 1 144 ? 2.036 3.042 10.919 1.00 97.50 144 SER A N 1
ATOM 1127 C CA . SER A 1 144 ? 3.363 3.023 11.530 1.00 97.50 144 SER A CA 1
ATOM 1128 C C . SER A 1 144 ? 4.352 3.678 10.570 1.00 97.50 144 SER A C 1
ATOM 1130 O O . SER A 1 144 ? 4.545 3.200 9.453 1.00 97.50 144 SER A O 1
ATOM 1132 N N . THR A 1 145 ? 4.969 4.786 10.980 1.00 96.31 145 THR A N 1
ATOM 1133 C CA . THR A 1 145 ? 6.004 5.483 10.196 1.00 96.31 145 THR A CA 1
ATOM 1134 C C . THR A 1 145 ? 7.398 4.906 10.434 1.00 96.31 145 THR A C 1
ATOM 1136 O O . THR A 1 145 ? 8.298 5.149 9.640 1.00 96.31 145 THR A O 1
ATOM 1139 N N . THR A 1 146 ? 7.580 4.114 11.495 1.00 93.56 146 THR A N 1
ATOM 1140 C CA . THR A 1 146 ? 8.842 3.443 11.849 1.00 93.56 146 THR A CA 1
ATOM 1141 C C . THR A 1 146 ? 8.969 2.033 11.268 1.00 93.56 146 THR A C 1
ATOM 1143 O O . THR A 1 146 ? 10.086 1.524 11.160 1.00 93.56 146 THR A O 1
ATOM 1146 N N . PHE A 1 147 ? 7.855 1.407 10.868 1.00 95.19 147 PHE A N 1
ATOM 1147 C CA . PHE A 1 147 ? 7.833 0.071 10.268 1.00 95.19 147 PHE A CA 1
ATOM 1148 C C . PHE A 1 147 ? 8.822 -0.069 9.098 1.00 95.19 147 PHE A C 1
ATOM 1150 O O . PHE A 1 147 ? 8.997 0.857 8.303 1.00 95.19 147 PHE A O 1
ATOM 1157 N N . ALA A 1 148 ? 9.454 -1.244 8.996 1.00 93.50 148 ALA A N 1
ATOM 1158 C CA . ALA A 1 148 ? 10.466 -1.560 7.987 1.00 93.50 148 ALA A CA 1
ATOM 1159 C C . ALA A 1 148 ? 11.562 -0.478 7.871 1.00 93.50 148 ALA A C 1
ATOM 1161 O O . ALA A 1 148 ? 11.761 0.123 6.816 1.00 93.50 148 ALA A O 1
ATOM 1162 N N . SER A 1 149 ? 12.254 -0.215 8.986 1.00 91.00 149 SER A N 1
ATOM 1163 C CA . SER A 1 149 ? 13.365 0.749 9.082 1.00 91.00 149 SER A CA 1
ATOM 1164 C C . SER A 1 149 ? 13.006 2.177 8.644 1.00 91.00 149 SER A C 1
ATOM 1166 O O . SER A 1 149 ? 13.831 2.889 8.078 1.00 91.00 149 SER A O 1
ATOM 1168 N N . GLY A 1 150 ? 11.771 2.610 8.909 1.00 92.88 150 GLY A N 1
ATOM 1169 C CA . GLY A 1 150 ? 11.283 3.943 8.545 1.00 92.88 150 GLY A CA 1
ATOM 1170 C C . GLY A 1 150 ? 10.678 4.060 7.143 1.00 92.88 150 GLY A C 1
ATOM 1171 O O . GLY A 1 150 ? 10.268 5.155 6.766 1.00 92.88 150 GLY A O 1
ATOM 1172 N N . ARG A 1 151 ? 10.576 2.962 6.376 1.00 94.38 151 ARG A N 1
ATOM 1173 C CA . ARG A 1 151 ? 9.822 2.931 5.106 1.00 94.38 151 ARG A CA 1
ATOM 1174 C C . ARG A 1 151 ? 8.334 3.212 5.331 1.00 94.38 151 ARG A C 1
ATOM 1176 O O . ARG A 1 151 ? 7.719 3.903 4.527 1.00 94.38 151 ARG A O 1
ATOM 1183 N N . GLY A 1 152 ? 7.783 2.705 6.432 1.00 96.56 152 GLY A N 1
ATOM 1184 C CA . GLY A 1 152 ? 6.404 2.918 6.859 1.00 96.56 152 GLY A CA 1
ATOM 1185 C C . GLY A 1 152 ? 5.371 1.991 6.208 1.00 96.56 152 GLY A C 1
ATOM 1186 O O . GLY A 1 152 ? 5.621 1.343 5.192 1.00 96.56 152 GLY A O 1
ATOM 1187 N N . LEU A 1 153 ? 4.202 1.917 6.846 1.00 98.12 153 LEU A N 1
ATOM 1188 C CA . LEU A 1 153 ? 3.051 1.100 6.453 1.00 98.12 153 LEU A CA 1
ATOM 1189 C C . LEU A 1 153 ? 1.762 1.688 7.047 1.00 98.12 153 LEU A C 1
ATOM 1191 O O . LEU A 1 153 ? 1.730 2.026 8.231 1.00 98.12 153 LEU A O 1
ATOM 1195 N N . SER A 1 154 ? 0.690 1.756 6.253 1.00 98.62 154 SER A N 1
ATOM 1196 C CA . SER A 1 154 ? -0.658 2.091 6.727 1.00 98.62 154 SER A CA 1
ATOM 1197 C C . SER A 1 154 ? -1.666 0.975 6.437 1.00 98.62 154 SER A C 1
ATOM 1199 O O . SER A 1 154 ? -1.642 0.356 5.373 1.00 98.62 154 SER A O 1
ATOM 1201 N N . ILE A 1 155 ? -2.550 0.703 7.394 1.00 98.44 155 ILE A N 1
ATOM 1202 C CA . ILE A 1 155 ? -3.519 -0.394 7.373 1.00 98.44 155 ILE A CA 1
ATOM 1203 C C . ILE A 1 155 ? -4.906 0.156 7.725 1.00 98.44 155 ILE A C 1
ATOM 1205 O O . ILE A 1 155 ? -5.100 0.726 8.795 1.00 98.44 155 ILE A O 1
ATOM 1209 N N . PHE A 1 156 ? -5.894 -0.054 6.856 1.00 98.62 156 PHE A N 1
ATOM 1210 C CA . PHE A 1 156 ? -7.304 0.237 7.120 1.00 98.62 156 PHE A CA 1
ATOM 1211 C C . PHE A 1 156 ? -8.048 -1.057 7.483 1.00 98.62 156 PHE A C 1
ATOM 1213 O O . PHE A 1 156 ? -8.469 -1.816 6.608 1.00 98.62 156 PHE A O 1
ATOM 1220 N N . THR A 1 157 ? -8.149 -1.359 8.779 1.00 98.19 157 THR A N 1
ATOM 1221 C CA . THR A 1 157 ? -8.634 -2.662 9.277 1.00 98.19 157 THR A CA 1
ATOM 1222 C C . THR A 1 157 ? -9.387 -2.542 10.609 1.00 98.19 157 THR A C 1
ATOM 1224 O O . THR A 1 157 ? -9.527 -1.447 11.154 1.00 98.19 157 THR A O 1
ATOM 1227 N N . THR A 1 158 ? -9.921 -3.652 11.126 1.00 97.62 158 THR A N 1
ATOM 1228 C CA . THR A 1 158 ? -10.616 -3.677 12.426 1.00 97.62 158 THR A CA 1
ATOM 1229 C C . THR A 1 158 ? -9.612 -3.660 13.588 1.00 97.62 158 THR A C 1
ATOM 1231 O O . THR A 1 158 ? -8.502 -4.175 13.435 1.00 97.62 158 THR A O 1
ATOM 1234 N N . PRO A 1 159 ? -9.979 -3.164 14.786 1.00 97.25 159 PRO A N 1
ATOM 1235 C CA . PRO A 1 159 ? -9.074 -3.155 15.941 1.00 97.25 159 PRO A CA 1
ATOM 1236 C C . PRO A 1 159 ? -8.507 -4.531 16.327 1.00 97.25 159 PRO A C 1
ATOM 1238 O O . PRO A 1 159 ? -7.369 -4.630 16.778 1.00 97.25 159 PRO A O 1
ATOM 1241 N N . ASN A 1 160 ? -9.267 -5.609 16.108 1.00 95.69 160 ASN A N 1
ATOM 1242 C CA . ASN A 1 160 ? -8.805 -6.975 16.367 1.00 95.69 160 ASN A CA 1
ATOM 1243 C C . ASN A 1 160 ? -7.693 -7.398 15.386 1.00 95.69 160 ASN A C 1
ATOM 1245 O O . ASN A 1 160 ? -6.644 -7.892 15.795 1.00 95.69 160 ASN A O 1
ATOM 1249 N N . LEU A 1 161 ? -7.889 -7.140 14.088 1.00 96.19 161 LEU A N 1
ATOM 1250 C CA . LEU A 1 161 ? -6.878 -7.415 13.063 1.00 96.19 161 LEU A CA 1
ATOM 1251 C C . LEU A 1 161 ? -5.647 -6.517 13.223 1.00 96.19 161 LEU A C 1
ATOM 1253 O O . LEU A 1 161 ? -4.531 -6.998 13.050 1.00 96.19 161 LEU A O 1
ATOM 1257 N N . ALA A 1 162 ? -5.821 -5.253 13.619 1.00 96.81 162 ALA A N 1
ATOM 1258 C CA . ALA A 1 162 ? -4.713 -4.358 13.940 1.00 96.81 162 ALA A CA 1
ATOM 1259 C C . ALA A 1 162 ? -3.854 -4.912 15.087 1.00 96.81 162 ALA A C 1
ATOM 1261 O O . ALA A 1 162 ? -2.638 -5.003 14.941 1.00 96.81 162 ALA A O 1
ATOM 1262 N N . ASN A 1 163 ? -4.466 -5.381 16.179 1.00 94.94 163 ASN A N 1
ATOM 1263 C CA . ASN A 1 163 ? -3.736 -6.032 17.272 1.00 94.94 163 ASN A CA 1
ATOM 1264 C C . ASN A 1 163 ? -2.993 -7.298 16.806 1.00 94.94 163 ASN A C 1
ATOM 1266 O O . ASN A 1 163 ? -1.876 -7.555 17.255 1.00 94.94 163 ASN A O 1
ATOM 1270 N N . HIS A 1 164 ? -3.561 -8.064 15.866 1.00 93.94 164 HIS A N 1
ATOM 1271 C CA . HIS A 1 164 ? -2.840 -9.183 15.263 1.00 93.94 164 HIS A CA 1
ATOM 1272 C C . HIS A 1 164 ? -1.642 -8.721 14.417 1.00 93.94 164 HIS A C 1
ATOM 1274 O O . HIS A 1 164 ? -0.547 -9.243 14.623 1.00 93.94 164 HIS A O 1
ATOM 1280 N N . PHE A 1 165 ? -1.798 -7.728 13.533 1.00 94.81 165 PHE A N 1
ATOM 1281 C CA . PHE A 1 165 ? -0.673 -7.165 12.773 1.00 94.81 165 PHE A CA 1
ATOM 1282 C C . PHE A 1 165 ? 0.431 -6.653 13.706 1.00 94.81 165 PHE A C 1
ATOM 1284 O O . PHE A 1 165 ? 1.588 -7.016 13.519 1.00 94.81 165 PHE A O 1
ATOM 1291 N N . ALA A 1 166 ? 0.068 -5.899 14.748 1.00 94.12 166 ALA A N 1
ATOM 1292 C CA . ALA A 1 166 ? 0.988 -5.393 15.765 1.00 94.12 166 ALA A CA 1
ATOM 1293 C C . ALA A 1 166 ? 1.813 -6.501 16.443 1.00 94.12 166 ALA A C 1
ATOM 1295 O O . ALA A 1 166 ? 2.984 -6.284 16.727 1.00 94.12 166 ALA A O 1
ATOM 1296 N N . SER A 1 167 ? 1.227 -7.687 16.654 1.00 92.38 167 SER A N 1
ATOM 1297 C CA . SER A 1 167 ? 1.908 -8.844 17.259 1.00 92.38 167 SER A CA 1
ATOM 1298 C C . SER A 1 167 ? 2.895 -9.580 16.338 1.00 92.38 167 SER A C 1
ATOM 1300 O O . SER A 1 167 ? 3.588 -10.493 16.791 1.00 92.38 167 SER A O 1
ATOM 1302 N N . LEU A 1 168 ? 2.966 -9.239 15.044 1.00 91.25 168 LEU A N 1
ATOM 1303 C CA . LEU A 1 168 ? 3.873 -9.914 14.112 1.00 91.25 168 LEU A CA 1
ATOM 1304 C C . LEU A 1 168 ? 5.333 -9.484 14.367 1.00 91.25 168 LEU A C 1
ATOM 1306 O O . LEU A 1 168 ? 5.600 -8.283 14.462 1.00 91.25 168 LEU A O 1
ATOM 1310 N N . PRO A 1 169 ? 6.314 -10.413 14.382 1.00 90.38 169 PRO A N 1
ATOM 1311 C CA . PRO A 1 169 ? 7.711 -10.102 14.715 1.00 90.38 169 PRO A CA 1
ATOM 1312 C C . PRO A 1 169 ? 8.340 -8.945 13.925 1.00 90.38 169 PRO A C 1
ATOM 1314 O O . PRO A 1 169 ? 9.174 -8.222 14.462 1.00 90.38 169 PRO A O 1
ATOM 1317 N N . VAL A 1 170 ? 7.907 -8.720 12.680 1.00 89.94 170 VAL A N 1
ATOM 1318 C CA . VAL A 1 170 ? 8.386 -7.635 11.800 1.00 89.94 170 VAL A CA 1
ATOM 1319 C C . VAL A 1 170 ? 8.041 -6.215 12.280 1.00 89.94 170 VAL A C 1
ATOM 1321 O O . VAL A 1 170 ? 8.674 -5.266 11.826 1.00 89.94 170 VAL A O 1
ATOM 1324 N N . PHE A 1 171 ? 7.084 -6.046 13.201 1.00 91.12 171 PHE A N 1
ATOM 1325 C CA . PHE A 1 171 ? 6.828 -4.760 13.870 1.00 91.12 171 PHE A CA 1
ATOM 1326 C C . PHE A 1 171 ? 7.725 -4.540 15.098 1.00 91.12 171 PHE A C 1
ATOM 1328 O O . PHE A 1 171 ? 7.945 -3.397 15.491 1.00 91.12 171 PHE A O 1
ATOM 1335 N N . HIS A 1 172 ? 8.268 -5.611 15.685 1.00 88.88 172 HIS A N 1
ATOM 1336 C CA . HIS A 1 172 ? 9.131 -5.556 16.870 1.00 88.88 172 HIS A CA 1
ATOM 1337 C C . HIS A 1 172 ? 10.631 -5.618 16.536 1.00 88.88 172 HIS A C 1
ATOM 1339 O O . HIS A 1 172 ? 11.444 -5.076 17.281 1.00 88.88 172 HIS A O 1
ATOM 1345 N N . ASN A 1 173 ? 11.012 -6.271 15.434 1.00 87.50 173 ASN A N 1
ATOM 1346 C CA . ASN A 1 173 ? 12.400 -6.440 15.012 1.00 87.50 173 ASN A CA 1
ATOM 1347 C C . ASN A 1 173 ? 12.551 -6.215 13.497 1.00 87.50 173 ASN A C 1
ATOM 1349 O O . ASN A 1 173 ? 12.265 -7.099 12.687 1.00 87.50 173 ASN A O 1
ATOM 1353 N N . ALA A 1 174 ? 13.055 -5.037 13.119 1.00 85.12 174 ALA A N 1
ATOM 1354 C CA . ALA A 1 174 ? 13.305 -4.681 11.722 1.00 85.12 174 ALA A CA 1
ATOM 1355 C C . ALA A 1 174 ? 14.436 -5.505 11.070 1.00 85.12 174 ALA A C 1
ATOM 1357 O O . ALA A 1 174 ? 14.442 -5.653 9.846 1.00 85.12 174 ALA A O 1
ATOM 1358 N N . SER A 1 175 ? 15.354 -6.090 11.853 1.00 87.38 175 SER A N 1
ATOM 1359 C CA . SER A 1 175 ? 16.462 -6.903 11.328 1.00 87.38 175 SER A CA 1
ATOM 1360 C C . SER A 1 175 ? 15.977 -8.130 10.558 1.00 87.38 175 SER A C 1
ATOM 1362 O O . SER A 1 175 ? 16.614 -8.505 9.584 1.00 87.38 175 SER A O 1
ATOM 1364 N N . ILE A 1 176 ? 14.795 -8.671 10.885 1.00 89.19 176 ILE A N 1
ATOM 1365 C CA . ILE A 1 176 ? 14.163 -9.793 10.162 1.00 89.19 176 ILE A CA 1
ATOM 1366 C C . ILE A 1 176 ? 14.002 -9.485 8.662 1.00 89.19 176 ILE A C 1
ATOM 1368 O O . ILE A 1 176 ? 14.106 -10.380 7.825 1.00 89.19 176 ILE A O 1
ATOM 1372 N N . LEU A 1 177 ? 13.758 -8.217 8.312 1.00 91.06 177 LEU A N 1
ATOM 1373 C CA . LEU A 1 177 ? 13.639 -7.769 6.923 1.00 91.06 177 LEU A CA 1
ATOM 1374 C C . LEU A 1 177 ? 15.018 -7.544 6.284 1.00 91.06 177 LEU A C 1
ATOM 1376 O O . LEU A 1 177 ? 15.213 -7.894 5.124 1.00 91.06 177 LEU A O 1
ATOM 1380 N N . ALA A 1 178 ? 15.983 -7.012 7.041 1.00 87.56 178 ALA A N 1
ATOM 1381 C CA . ALA A 1 178 ? 17.348 -6.777 6.566 1.00 87.56 178 ALA A CA 1
ATOM 1382 C C . ALA A 1 178 ? 18.129 -8.085 6.329 1.00 87.56 178 ALA A C 1
ATOM 1384 O O . ALA A 1 178 ? 18.816 -8.217 5.322 1.00 87.56 178 ALA A O 1
ATOM 1385 N N . GLU A 1 179 ? 17.972 -9.080 7.207 1.00 88.44 179 GLU A N 1
ATOM 1386 C CA . GLU A 1 179 ? 18.560 -10.426 7.099 1.00 88.44 179 GLU A CA 1
ATOM 1387 C C . GLU A 1 179 ? 18.088 -11.180 5.846 1.00 88.44 179 GLU A C 1
ATOM 1389 O O . GLU A 1 179 ? 18.791 -12.057 5.348 1.00 88.44 179 GLU A O 1
ATOM 1394 N N . GLN A 1 180 ? 16.911 -10.828 5.323 1.00 87.56 180 GLN A N 1
ATOM 1395 C CA . GLN A 1 180 ? 16.350 -11.386 4.092 1.00 87.56 180 GLN A CA 1
ATOM 1396 C C . GLN A 1 180 ? 16.554 -10.469 2.873 1.00 87.56 180 GLN A C 1
ATOM 1398 O O . GLN A 1 180 ? 16.120 -10.829 1.777 1.00 87.56 180 GLN A O 1
ATOM 1403 N N . ASP A 1 181 ? 17.199 -9.306 3.037 1.00 90.06 181 ASP A N 1
ATOM 1404 C CA . ASP A 1 181 ? 17.295 -8.237 2.030 1.00 90.06 181 ASP A CA 1
ATOM 1405 C C . ASP A 1 181 ? 15.912 -7.930 1.408 1.00 90.06 181 ASP A C 1
ATOM 1407 O O . ASP A 1 181 ? 15.651 -8.121 0.220 1.00 90.06 181 ASP A O 1
ATOM 1411 N N . ILE A 1 182 ? 14.977 -7.540 2.281 1.00 93.00 182 ILE A N 1
ATOM 1412 C CA . ILE A 1 182 ? 13.642 -7.036 1.944 1.00 93.00 182 ILE A CA 1
ATOM 1413 C C . ILE A 1 182 ? 13.658 -5.513 2.089 1.00 93.00 182 ILE A C 1
ATOM 1415 O O . ILE A 1 182 ? 14.113 -4.972 3.096 1.00 93.00 182 ILE A O 1
ATOM 1419 N N . ASN A 1 183 ? 13.087 -4.828 1.100 1.00 92.88 183 ASN A N 1
ATOM 1420 C CA . ASN A 1 183 ? 13.148 -3.383 0.869 1.00 92.88 183 ASN A CA 1
ATOM 1421 C C . ASN A 1 183 ? 14.495 -2.834 0.371 1.00 92.88 183 ASN A C 1
ATOM 1423 O O . ASN A 1 183 ? 14.575 -1.634 0.103 1.00 92.88 183 ASN A O 1
ATOM 1427 N N . GLY A 1 184 ? 15.510 -3.681 0.187 1.00 89.38 184 GLY A N 1
ATOM 1428 C CA . GLY A 1 184 ? 16.706 -3.325 -0.573 1.00 89.38 184 GLY A CA 1
ATOM 1429 C C . GLY A 1 184 ? 16.389 -3.106 -2.056 1.00 89.38 184 GLY A C 1
ATOM 1430 O O . GLY A 1 184 ? 15.457 -3.702 -2.602 1.00 89.38 184 GLY A O 1
ATOM 1431 N N . ASP A 1 185 ? 17.160 -2.243 -2.717 1.00 87.38 185 ASP A N 1
ATOM 1432 C CA . ASP A 1 185 ? 17.230 -2.250 -4.178 1.00 87.38 185 ASP A CA 1
ATOM 1433 C C . ASP A 1 185 ? 18.213 -3.342 -4.615 1.00 87.38 185 ASP A C 1
ATOM 1435 O O . ASP A 1 185 ? 19.391 -3.320 -4.260 1.00 87.38 185 ASP A O 1
ATOM 1439 N N . THR A 1 186 ? 17.716 -4.308 -5.386 1.00 87.81 186 THR A N 1
ATOM 1440 C CA . THR A 1 186 ? 18.509 -5.420 -5.922 1.00 87.81 186 THR A CA 1
ATOM 1441 C C . THR A 1 186 ? 19.372 -5.002 -7.116 1.00 87.81 186 THR A C 1
ATOM 1443 O O . THR A 1 186 ? 20.210 -5.782 -7.564 1.00 87.81 186 THR A O 1
ATOM 1446 N N . GLY A 1 187 ? 19.128 -3.824 -7.705 1.00 91.44 187 GLY A N 1
ATOM 1447 C CA . GLY A 1 187 ? 19.743 -3.354 -8.950 1.00 91.44 187 GLY A CA 1
ATOM 1448 C C . GLY A 1 187 ? 19.310 -4.119 -10.211 1.00 91.44 187 GLY A C 1
ATOM 1449 O O . GLY A 1 187 ? 19.617 -3.694 -11.326 1.00 91.44 187 GLY A O 1
ATOM 1450 N N . THR A 1 188 ? 18.568 -5.224 -10.068 1.00 93.31 188 THR A N 1
ATOM 1451 C CA . THR A 1 188 ? 18.162 -6.111 -11.176 1.00 93.31 188 THR A CA 1
ATOM 1452 C C . THR A 1 188 ? 17.077 -5.515 -12.076 1.00 93.31 188 THR A C 1
ATOM 1454 O O . THR A 1 188 ? 16.863 -5.988 -13.196 1.00 93.31 188 THR A O 1
ATOM 1457 N N . TRP A 1 189 ? 16.402 -4.462 -11.614 1.00 94.25 189 TRP A N 1
ATOM 1458 C CA . TRP A 1 189 ? 15.302 -3.788 -12.297 1.00 94.25 189 TRP A CA 1
ATOM 1459 C C . TRP A 1 189 ? 15.412 -2.266 -12.172 1.00 94.25 189 TRP A C 1
ATOM 1461 O O . TRP A 1 189 ? 16.199 -1.740 -11.389 1.00 94.25 189 TRP A O 1
ATOM 1471 N N . ARG A 1 190 ? 14.606 -1.558 -12.964 1.00 94.56 190 ARG A N 1
ATOM 1472 C CA . ARG A 1 190 ? 14.446 -0.097 -12.945 1.00 94.56 190 ARG A CA 1
ATOM 1473 C C . ARG A 1 190 ? 13.091 0.296 -13.536 1.00 94.56 190 ARG A C 1
ATOM 1475 O O . ARG A 1 190 ? 12.457 -0.508 -14.224 1.00 94.56 190 ARG A O 1
ATOM 1482 N N . THR A 1 191 ? 12.636 1.522 -13.294 1.00 93.19 191 THR A N 1
ATOM 1483 C CA . THR A 1 191 ? 11.444 2.072 -13.957 1.00 93.19 191 THR A CA 1
ATOM 1484 C C . THR A 1 191 ? 11.782 2.705 -15.309 1.00 93.19 191 THR A C 1
ATOM 1486 O O . THR A 1 191 ? 12.819 3.347 -15.474 1.00 93.19 191 THR A O 1
ATOM 1489 N N . GLU A 1 192 ? 10.882 2.563 -16.283 1.00 94.00 192 GLU A N 1
ATOM 1490 C CA . GLU A 1 192 ? 10.911 3.296 -17.555 1.00 94.00 192 GLU A CA 1
ATOM 1491 C C . GLU A 1 192 ? 9.512 3.751 -17.978 1.00 94.00 192 GLU A C 1
ATOM 1493 O O . GLU A 1 192 ? 8.517 3.063 -17.745 1.00 94.00 192 GLU A O 1
ATOM 1498 N N . THR A 1 193 ? 9.441 4.888 -18.675 1.00 93.62 193 THR A N 1
ATOM 1499 C CA . THR A 1 193 ? 8.238 5.307 -19.405 1.00 93.62 193 THR A CA 1
ATOM 1500 C C . THR A 1 193 ? 8.137 4.517 -20.708 1.00 93.62 193 THR A C 1
ATOM 1502 O O . THR A 1 193 ? 8.820 4.813 -21.687 1.00 93.62 193 THR A O 1
ATOM 1505 N N . ILE A 1 194 ? 7.255 3.522 -20.732 1.00 90.56 194 ILE A N 1
ATOM 1506 C CA . ILE A 1 194 ? 7.008 2.654 -21.881 1.00 90.56 194 ILE A CA 1
ATOM 1507 C C . ILE A 1 194 ? 5.913 3.291 -22.764 1.00 90.56 194 ILE A C 1
ATOM 1509 O O . ILE A 1 194 ? 4.794 3.519 -22.282 1.00 90.56 194 ILE A O 1
ATOM 1513 N N . PRO A 1 195 ? 6.177 3.567 -24.060 1.00 91.25 195 PRO A N 1
ATOM 1514 C CA . PRO A 1 195 ? 5.199 4.170 -24.965 1.00 91.25 195 PRO A CA 1
ATOM 1515 C C . PRO A 1 195 ? 3.865 3.414 -24.989 1.00 91.25 195 PRO A C 1
ATOM 1517 O O . PRO A 1 195 ? 3.821 2.205 -25.209 1.00 91.25 195 PRO A O 1
ATOM 1520 N N . GLY A 1 196 ? 2.767 4.129 -24.732 1.00 87.69 196 GLY A N 1
ATOM 1521 C CA . GLY A 1 196 ? 1.414 3.563 -24.689 1.00 87.69 196 GLY A CA 1
ATOM 1522 C C . GLY A 1 196 ? 1.089 2.672 -23.479 1.00 87.69 196 GLY A C 1
ATOM 1523 O O . GLY A 1 196 ? -0.056 2.246 -23.368 1.00 87.69 196 GLY A O 1
ATOM 1524 N N . LYS A 1 197 ? 2.042 2.402 -22.569 1.00 84.88 197 LYS A N 1
ATOM 1525 C CA . LYS A 1 197 ? 1.817 1.620 -21.332 1.00 84.88 197 LYS A CA 1
ATOM 1526 C C . LYS A 1 197 ? 2.030 2.417 -20.032 1.00 84.88 197 LYS A C 1
ATOM 1528 O O . LYS A 1 197 ? 1.563 1.977 -18.988 1.00 84.88 197 LYS A O 1
ATOM 1533 N N . GLY A 1 198 ? 2.681 3.583 -20.078 1.00 88.00 198 GLY A N 1
ATOM 1534 C CA . GLY A 1 198 ? 2.982 4.393 -18.886 1.00 88.00 198 GLY A CA 1
ATOM 1535 C C . GLY A 1 198 ? 4.294 3.979 -18.213 1.00 88.00 198 GLY A C 1
ATOM 1536 O O . GLY A 1 198 ? 5.170 3.427 -18.874 1.00 88.00 198 GLY A O 1
ATOM 1537 N N . ILE A 1 199 ? 4.460 4.265 -16.917 1.00 91.12 199 ILE A N 1
ATOM 1538 C CA . ILE A 1 199 ? 5.675 3.889 -16.172 1.00 91.12 199 ILE A CA 1
ATOM 1539 C C . ILE A 1 199 ? 5.583 2.422 -15.741 1.00 91.12 199 ILE A C 1
ATOM 1541 O O . ILE A 1 199 ? 4.722 2.078 -14.930 1.00 91.12 199 ILE A O 1
ATOM 1545 N N . GLY A 1 200 ? 6.492 1.585 -16.244 1.00 91.50 200 GLY A N 1
ATOM 1546 C CA . GLY A 1 200 ? 6.586 0.159 -15.922 1.00 91.50 200 GLY A CA 1
ATOM 1547 C C . GLY A 1 200 ? 7.983 -0.266 -15.463 1.00 91.50 200 GLY A C 1
ATOM 1548 O O . GLY A 1 200 ? 8.954 0.475 -15.606 1.00 91.50 200 GLY A O 1
ATOM 1549 N N . MET A 1 201 ? 8.071 -1.471 -14.902 1.00 92.88 201 MET A N 1
ATOM 1550 C CA . MET A 1 201 ? 9.315 -2.130 -14.505 1.00 92.88 201 MET A CA 1
ATOM 1551 C C . MET A 1 201 ? 9.976 -2.797 -15.717 1.00 92.88 201 MET A C 1
ATOM 1553 O O . MET A 1 201 ? 9.332 -3.552 -16.446 1.00 92.88 201 MET A O 1
ATOM 1557 N N . VAL A 1 202 ? 11.275 -2.567 -15.897 1.00 93.12 202 VAL A N 1
ATOM 1558 C CA . VAL A 1 202 ? 12.126 -3.283 -16.858 1.00 93.12 202 VAL A CA 1
ATOM 1559 C C . VAL A 1 202 ? 13.346 -3.858 -16.142 1.00 93.12 202 VAL A C 1
ATOM 1561 O O . VAL A 1 202 ? 13.779 -3.321 -15.124 1.00 93.12 202 VAL A O 1
ATOM 1564 N N . ALA A 1 203 ? 13.913 -4.943 -16.669 1.00 94.38 203 ALA A N 1
ATOM 1565 C CA . ALA A 1 203 ? 15.158 -5.495 -16.144 1.0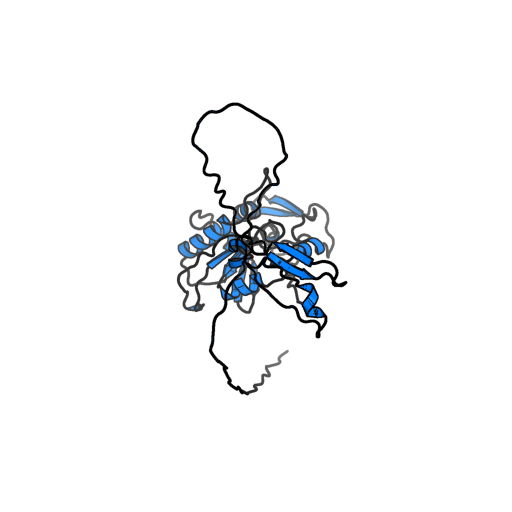0 94.38 203 ALA A CA 1
ATOM 1566 C C . ALA A 1 203 ? 16.352 -4.579 -16.482 1.00 94.38 203 ALA A C 1
ATOM 1568 O O . ALA A 1 203 ? 16.420 -3.998 -17.569 1.00 94.38 203 ALA A O 1
ATOM 1569 N N . SER A 1 204 ? 17.301 -4.467 -15.556 1.00 95.38 204 SER A N 1
ATOM 1570 C CA . SER A 1 204 ? 18.550 -3.711 -15.729 1.00 95.38 204 SER A CA 1
ATOM 1571 C C . SER A 1 204 ? 19.620 -4.508 -16.482 1.00 95.38 204 SER A C 1
ATOM 1573 O O . SER A 1 204 ? 20.509 -3.922 -17.096 1.00 95.38 204 SER A O 1
ATOM 1575 N N . HIS A 1 205 ? 19.521 -5.839 -16.468 1.00 93.88 205 HIS A N 1
ATOM 1576 C CA . HIS A 1 205 ? 20.393 -6.780 -17.172 1.00 93.88 205 HIS A CA 1
ATOM 1577 C C . HIS A 1 205 ? 19.608 -8.039 -17.590 1.00 93.88 205 HIS A C 1
ATOM 1579 O O . HIS A 1 205 ? 18.408 -8.148 -17.337 1.00 93.88 205 HIS A O 1
ATOM 1585 N N . THR A 1 206 ? 20.267 -8.995 -18.252 1.00 94.62 206 THR A N 1
ATOM 1586 C CA . THR A 1 206 ? 19.704 -10.340 -18.474 1.00 94.62 206 THR A CA 1
ATOM 1587 C C . THR A 1 206 ? 19.485 -11.035 -17.131 1.00 94.62 206 THR A C 1
ATOM 1589 O O . THR A 1 206 ? 20.367 -10.972 -16.278 1.00 94.62 206 THR A O 1
ATOM 1592 N N . LEU A 1 207 ? 18.339 -11.696 -16.965 1.00 93.62 207 LEU A N 1
ATOM 1593 C CA . LEU A 1 207 ? 17.978 -12.459 -15.768 1.00 93.62 207 LEU A CA 1
ATOM 1594 C C . LEU A 1 207 ? 17.789 -13.933 -16.131 1.00 93.62 207 LEU A C 1
ATOM 1596 O O . LEU A 1 207 ? 17.192 -14.234 -17.170 1.00 93.62 207 LEU A O 1
ATOM 1600 N N . ASP A 1 208 ? 18.258 -14.821 -15.263 1.00 93.25 208 ASP A N 1
ATOM 1601 C CA . ASP A 1 208 ? 18.086 -16.267 -15.362 1.00 93.25 208 ASP A CA 1
ATOM 1602 C C . ASP A 1 208 ? 16.870 -16.754 -14.551 1.00 93.25 208 ASP A C 1
ATOM 1604 O O . ASP A 1 208 ? 16.295 -16.052 -13.712 1.00 93.25 208 ASP A O 1
ATOM 1608 N N . PHE A 1 209 ? 16.415 -17.982 -14.823 1.00 90.88 209 PHE A N 1
ATOM 1609 C CA . PHE A 1 209 ? 15.256 -18.540 -14.126 1.00 90.88 209 PHE A CA 1
ATOM 1610 C C . PHE A 1 209 ? 15.584 -18.837 -12.655 1.00 90.88 209 PHE A C 1
ATOM 1612 O O . PHE A 1 209 ? 16.343 -19.756 -12.351 1.00 90.88 209 PHE A O 1
ATOM 1619 N N . GLY A 1 210 ? 14.944 -18.091 -11.754 1.00 89.44 210 GLY A N 1
ATOM 1620 C CA . GLY A 1 210 ? 15.163 -18.161 -10.307 1.00 89.44 210 GLY A CA 1
ATOM 1621 C C . GLY A 1 210 ? 15.709 -16.863 -9.708 1.00 89.44 210 GLY A C 1
ATOM 1622 O O . GLY A 1 210 ? 15.667 -16.715 -8.488 1.00 89.44 210 GLY A O 1
ATOM 1623 N N . ASP A 1 211 ? 16.153 -15.911 -10.537 1.00 91.12 211 ASP A N 1
ATOM 1624 C CA . ASP A 1 211 ? 16.646 -14.614 -10.071 1.00 91.12 211 ASP A CA 1
ATOM 1625 C C . ASP A 1 211 ? 15.572 -13.829 -9.307 1.00 91.12 211 ASP A C 1
ATOM 1627 O O . ASP A 1 211 ? 14.440 -13.631 -9.769 1.00 91.12 211 ASP A O 1
ATOM 1631 N N . ARG A 1 212 ? 15.942 -13.322 -8.125 1.00 90.94 212 ARG A N 1
ATOM 1632 C CA . ARG A 1 212 ? 15.064 -12.473 -7.318 1.00 90.94 212 ARG A CA 1
ATOM 1633 C C . ARG A 1 212 ? 15.074 -11.042 -7.848 1.00 90.94 212 ARG A C 1
ATOM 1635 O O . ARG A 1 212 ? 15.894 -10.230 -7.434 1.00 90.94 212 ARG A O 1
ATOM 1642 N N . VAL A 1 213 ? 14.093 -10.727 -8.692 1.00 92.19 213 VAL A N 1
ATOM 1643 C CA . VAL A 1 213 ? 13.873 -9.362 -9.201 1.00 92.19 213 VAL A CA 1
ATOM 1644 C C . VAL A 1 213 ? 13.685 -8.363 -8.054 1.00 92.19 213 VAL A C 1
ATOM 1646 O O . VAL A 1 213 ? 14.316 -7.312 -8.011 1.00 92.19 213 VAL A O 1
ATOM 1649 N N . THR A 1 214 ? 12.804 -8.663 -7.098 1.00 92.75 214 THR A N 1
ATOM 1650 C CA . THR A 1 214 ? 12.407 -7.682 -6.082 1.00 92.75 214 THR A CA 1
ATOM 1651 C C . THR A 1 214 ? 11.808 -8.337 -4.836 1.00 92.75 214 THR A C 1
ATOM 1653 O O . THR A 1 214 ? 11.233 -9.424 -4.915 1.00 92.75 214 THR A O 1
ATOM 1656 N N . SER A 1 215 ? 11.935 -7.679 -3.680 1.00 94.50 215 SER A N 1
ATOM 1657 C CA . SER A 1 215 ? 11.197 -8.014 -2.461 1.00 94.50 215 SER A CA 1
ATOM 1658 C C . SER A 1 215 ? 11.002 -6.759 -1.608 1.00 94.50 215 SER A C 1
ATOM 1660 O O . SER A 1 215 ? 11.968 -6.160 -1.147 1.00 94.50 215 SER A O 1
ATOM 1662 N N . TYR A 1 216 ? 9.749 -6.360 -1.391 1.00 95.12 216 TYR A N 1
ATOM 1663 C CA . TYR A 1 216 ? 9.380 -5.189 -0.590 1.00 95.12 216 TYR A CA 1
ATOM 1664 C C . TYR A 1 216 ? 8.266 -5.547 0.397 1.00 95.12 216 TYR A C 1
ATOM 1666 O O . TYR A 1 216 ? 7.476 -6.465 0.165 1.00 95.12 216 TYR A O 1
ATOM 1674 N N . THR A 1 217 ? 8.142 -4.775 1.473 1.00 95.94 217 THR A N 1
ATOM 1675 C CA . THR A 1 217 ? 6.921 -4.724 2.281 1.00 95.94 217 THR A CA 1
ATOM 1676 C C . THR A 1 217 ? 5.871 -3.829 1.608 1.00 95.94 217 THR A C 1
ATOM 1678 O O . THR A 1 217 ? 6.237 -2.860 0.922 1.00 95.94 217 THR A O 1
ATOM 1681 N N . PRO A 1 218 ? 4.569 -4.122 1.793 1.00 96.94 218 PRO A N 1
ATOM 1682 C CA . PRO A 1 218 ? 3.498 -3.289 1.258 1.00 96.94 218 PRO A CA 1
ATOM 1683 C C . PRO A 1 218 ? 3.527 -1.898 1.900 1.00 96.94 218 PRO A C 1
ATOM 1685 O O . PRO A 1 218 ? 3.986 -1.733 3.029 1.00 96.94 218 PRO A O 1
ATOM 1688 N N . ALA A 1 219 ? 3.017 -0.905 1.175 1.00 98.25 219 ALA A N 1
ATOM 1689 C CA . ALA A 1 219 ? 2.837 0.461 1.669 1.00 98.25 219 ALA A CA 1
ATOM 1690 C C . ALA A 1 219 ? 1.463 0.650 2.329 1.00 98.25 219 ALA A C 1
ATOM 1692 O O . ALA A 1 219 ? 1.309 1.406 3.289 1.00 98.25 219 ALA A O 1
ATOM 1693 N N . PHE A 1 220 ? 0.462 -0.049 1.790 1.00 98.69 220 PHE A N 1
ATOM 1694 C CA . PHE A 1 220 ? -0.936 0.078 2.169 1.00 98.69 220 PHE A CA 1
ATOM 1695 C C . PHE A 1 220 ? -1.621 -1.289 2.205 1.00 98.69 220 PHE A C 1
ATOM 1697 O O . PHE A 1 220 ? -1.426 -2.100 1.295 1.00 98.69 220 PHE A O 1
ATOM 1704 N N . LEU A 1 221 ? -2.452 -1.513 3.225 1.00 98.31 221 LEU A N 1
ATOM 1705 C CA . LEU A 1 221 ? -3.461 -2.572 3.271 1.00 98.31 221 LEU A CA 1
ATOM 1706 C C . LEU A 1 221 ? -4.834 -1.981 3.616 1.00 98.31 221 LEU A C 1
ATOM 1708 O O . LEU A 1 221 ? -4.935 -1.062 4.425 1.00 98.31 221 LEU A O 1
ATOM 1712 N N . ALA A 1 222 ? -5.902 -2.578 3.100 1.00 98.31 222 ALA A N 1
ATOM 1713 C CA . ALA A 1 222 ? -7.273 -2.359 3.550 1.00 98.31 222 ALA A CA 1
ATOM 1714 C C . ALA A 1 222 ? -8.037 -3.684 3.606 1.00 98.31 222 ALA A C 1
ATOM 1716 O O . ALA A 1 222 ? -7.828 -4.541 2.752 1.00 98.31 222 ALA A O 1
ATOM 1717 N N . VAL A 1 223 ? -8.954 -3.850 4.561 1.00 97.38 223 VAL A N 1
ATOM 1718 C CA . VAL A 1 223 ? -9.967 -4.921 4.494 1.00 97.38 223 VAL A CA 1
ATOM 1719 C C . VAL A 1 223 ? -10.796 -4.745 3.219 1.00 97.38 223 VAL A C 1
ATOM 1721 O O . VAL A 1 223 ? -11.179 -3.626 2.872 1.00 97.38 223 VAL A O 1
ATOM 1724 N N . LEU A 1 224 ? -11.071 -5.845 2.517 1.00 95.88 224 LEU A N 1
ATOM 1725 C CA . LEU A 1 224 ? -11.975 -5.851 1.371 1.00 95.88 224 LEU A CA 1
ATOM 1726 C C . LEU A 1 224 ? -13.429 -5.803 1.868 1.00 95.88 224 LEU A C 1
ATOM 1728 O O . LEU A 1 224 ? -13.997 -6.828 2.234 1.00 95.88 224 LEU A O 1
ATOM 1732 N N . GLU A 1 225 ? -14.010 -4.602 1.884 1.00 93.75 225 GLU A N 1
ATOM 1733 C CA . GLU A 1 225 ? -15.410 -4.339 2.242 1.00 93.75 225 GLU A CA 1
ATOM 1734 C C . GLU A 1 225 ? -16.186 -3.655 1.106 1.00 93.75 225 GLU A C 1
ATOM 1736 O O . GLU A 1 225 ? -15.599 -3.008 0.235 1.00 93.75 225 GLU A O 1
ATOM 1741 N N . ASP A 1 226 ? -17.512 -3.791 1.128 1.00 93.31 226 ASP A N 1
ATOM 1742 C CA . ASP A 1 226 ? -18.446 -3.259 0.133 1.00 93.31 226 ASP A CA 1
ATOM 1743 C C . ASP A 1 226 ? -19.476 -2.253 0.695 1.00 93.31 226 ASP A C 1
ATOM 1745 O O . ASP A 1 226 ? -20.209 -1.632 -0.079 1.00 93.31 226 ASP A O 1
ATOM 1749 N N . GLU A 1 227 ? -19.505 -2.017 2.011 1.00 94.75 227 GLU A N 1
ATOM 1750 C CA . GLU A 1 227 ? -20.457 -1.105 2.664 1.00 94.75 227 GLU A CA 1
ATOM 1751 C C . GLU A 1 227 ? -20.137 0.383 2.467 1.00 94.75 227 GLU A C 1
ATOM 1753 O O . GLU A 1 227 ? -21.042 1.222 2.374 1.00 94.75 227 GLU A O 1
ATOM 1758 N N . LEU A 1 228 ? -18.855 0.759 2.441 1.00 96.62 228 LEU A N 1
ATOM 1759 C CA . LEU A 1 228 ? -18.464 2.159 2.354 1.00 96.62 228 LEU A CA 1
ATOM 1760 C C . LEU A 1 228 ? -18.755 2.702 0.949 1.00 96.62 228 LEU A C 1
ATOM 1762 O O . LEU A 1 228 ? -18.158 2.303 -0.053 1.00 96.62 228 LEU A O 1
ATOM 1766 N N . GLY A 1 229 ? -19.632 3.703 0.872 1.00 97.00 229 GLY A N 1
ATOM 1767 C CA . GLY A 1 229 ? -19.788 4.496 -0.346 1.00 97.00 229 GLY A CA 1
ATOM 1768 C C . GLY A 1 229 ? -18.445 5.101 -0.779 1.00 97.00 229 GLY A C 1
ATOM 1769 O O . GLY A 1 229 ? -17.681 5.574 0.061 1.00 97.00 229 GLY A O 1
ATOM 1770 N N . THR A 1 230 ? -18.167 5.113 -2.085 1.00 96.56 230 THR A N 1
ATOM 1771 C CA . THR A 1 230 ? -16.882 5.503 -2.704 1.00 96.56 230 THR A CA 1
ATOM 1772 C C . THR A 1 230 ? -16.169 6.693 -2.048 1.00 96.56 230 THR A C 1
ATOM 1774 O O . THR A 1 230 ? -14.992 6.596 -1.713 1.00 96.56 230 THR A O 1
ATOM 1777 N N . LEU A 1 231 ? -16.870 7.809 -1.814 1.00 97.38 231 LEU A N 1
ATOM 1778 C CA . LEU A 1 231 ? -16.269 9.017 -1.226 1.00 97.38 231 LEU A CA 1
ATOM 1779 C C . LEU A 1 231 ? -15.907 8.856 0.264 1.00 97.38 231 LEU A C 1
ATOM 1781 O O . LEU A 1 231 ? -14.969 9.493 0.738 1.00 97.38 231 LEU A O 1
ATOM 1785 N N . ASN A 1 232 ? -16.606 7.985 0.999 1.00 97.25 232 ASN A N 1
ATOM 1786 C CA . ASN A 1 232 ? -16.251 7.643 2.376 1.00 97.25 232 ASN A CA 1
ATOM 1787 C C . ASN A 1 232 ? -15.008 6.747 2.410 1.00 97.25 232 ASN A C 1
ATOM 1789 O O . ASN A 1 232 ? -14.099 7.032 3.183 1.00 97.25 232 ASN A O 1
ATOM 1793 N N . ARG A 1 233 ? -14.929 5.714 1.557 1.00 97.94 233 ARG A N 1
ATOM 1794 C CA . ARG A 1 233 ? -13.730 4.862 1.438 1.00 97.94 233 ARG A CA 1
ATOM 1795 C C . ARG A 1 233 ? -12.499 5.696 1.079 1.00 97.94 233 ARG A C 1
ATOM 1797 O O . ARG A 1 233 ? -11.498 5.650 1.789 1.00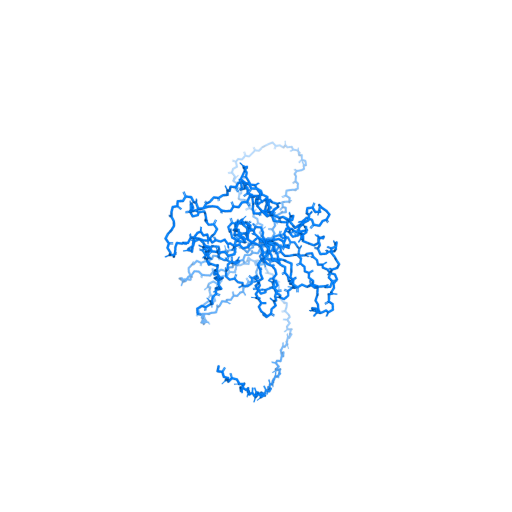 97.94 233 ARG A O 1
ATOM 1804 N N . GLU A 1 234 ? -12.622 6.540 0.056 1.00 98.25 234 GLU A N 1
ATOM 1805 C CA . GLU A 1 234 ? -11.569 7.468 -0.369 1.00 98.25 234 GLU A CA 1
ATOM 1806 C C . GLU A 1 234 ? -11.102 8.396 0.760 1.00 98.25 234 GLU A C 1
ATOM 1808 O O . GLU A 1 234 ? -9.900 8.589 0.928 1.00 98.25 234 GLU A O 1
ATOM 1813 N N . LYS A 1 235 ? -12.020 8.955 1.563 1.00 98.25 235 LYS A N 1
ATOM 1814 C CA . LYS A 1 235 ? -11.665 9.798 2.717 1.00 98.25 235 LYS A CA 1
ATOM 1815 C C . LYS A 1 235 ? -10.720 9.062 3.672 1.00 98.25 235 LYS A C 1
ATOM 1817 O O . LYS A 1 235 ? -9.706 9.627 4.076 1.00 98.25 235 LYS A O 1
ATOM 1822 N N . TRP A 1 236 ? -11.039 7.820 4.038 1.00 98.50 236 TRP A N 1
ATOM 1823 C CA . TRP A 1 236 ? -10.218 7.037 4.968 1.00 98.50 236 TRP A CA 1
ATOM 1824 C C . TRP A 1 236 ? -8.891 6.606 4.347 1.00 98.50 236 TRP A C 1
ATOM 1826 O O . TRP A 1 236 ? -7.853 6.689 4.999 1.00 98.50 236 TRP A O 1
ATOM 1836 N N . TRP A 1 237 ? -8.896 6.224 3.070 1.00 98.56 237 TRP A N 1
ATOM 1837 C CA . TRP A 1 237 ? -7.679 5.827 2.365 1.00 98.56 237 TRP A CA 1
ATOM 1838 C C . TRP A 1 237 ? -6.743 7.020 2.106 1.00 98.56 237 TRP A C 1
ATOM 1840 O O . TRP A 1 237 ? -5.528 6.873 2.205 1.00 98.56 237 TRP A O 1
ATOM 1850 N N . ARG A 1 238 ? -7.267 8.238 1.902 1.00 98.56 238 ARG A N 1
ATOM 1851 C CA . ARG A 1 238 ? -6.445 9.463 1.904 1.00 98.56 238 ARG A CA 1
ATOM 1852 C C . ARG A 1 238 ? -5.799 9.736 3.251 1.00 98.56 238 ARG A C 1
ATOM 1854 O O . ARG A 1 238 ? -4.633 10.108 3.268 1.00 98.56 238 ARG A O 1
ATOM 1861 N N . ILE A 1 239 ? -6.515 9.534 4.360 1.00 98.69 239 ILE A N 1
ATOM 1862 C CA . ILE A 1 239 ? -5.932 9.668 5.704 1.00 98.69 239 ILE A CA 1
ATOM 1863 C C . ILE A 1 239 ? -4.771 8.673 5.860 1.00 98.69 239 ILE A C 1
ATOM 1865 O O . ILE A 1 239 ? -3.664 9.098 6.184 1.00 98.69 239 ILE A O 1
ATOM 1869 N N . ALA A 1 240 ? -4.985 7.399 5.517 1.00 98.62 240 ALA A N 1
ATOM 1870 C CA . ALA A 1 240 ? -3.960 6.353 5.537 1.00 98.62 240 ALA A CA 1
ATOM 1871 C C . ALA A 1 240 ? -2.688 6.726 4.752 1.00 98.62 240 ALA A C 1
ATOM 1873 O O . ALA A 1 240 ? -1.594 6.740 5.314 1.00 98.62 240 ALA A O 1
ATOM 1874 N N . ILE A 1 241 ? -2.822 7.113 3.478 1.00 98.62 241 ILE A N 1
ATOM 1875 C CA . ILE A 1 241 ? -1.669 7.497 2.645 1.00 98.62 241 ILE A CA 1
ATOM 1876 C C . ILE A 1 241 ? -1.044 8.827 3.101 1.00 98.62 241 ILE A C 1
ATOM 1878 O O . ILE A 1 241 ? 0.171 8.989 3.031 1.00 98.62 241 ILE A O 1
ATOM 1882 N N . SER A 1 242 ? -1.825 9.773 3.635 1.00 98.25 242 SER A N 1
ATOM 1883 C CA . SER A 1 242 ? -1.286 11.043 4.151 1.00 98.25 242 SER A CA 1
ATOM 1884 C C . SER A 1 242 ? -0.410 10.878 5.398 1.00 98.25 242 SER A C 1
ATOM 1886 O O . SER A 1 242 ? 0.505 11.675 5.592 1.00 98.25 242 SER A O 1
ATOM 1888 N N . GLN A 1 243 ? -0.667 9.844 6.208 1.00 98.31 243 GLN A N 1
ATOM 1889 C CA . GLN A 1 243 ? 0.066 9.530 7.440 1.00 98.31 243 GLN A CA 1
ATOM 1890 C C . GLN A 1 243 ? 1.377 8.758 7.212 1.00 98.31 243 GLN A C 1
ATOM 1892 O O . GLN A 1 243 ? 2.163 8.621 8.155 1.00 98.31 243 GLN A O 1
ATOM 1897 N N . LEU A 1 244 ? 1.612 8.234 6.002 1.00 98.38 244 LEU A N 1
ATOM 1898 C CA . LEU A 1 244 ? 2.878 7.592 5.637 1.00 98.38 244 LEU A CA 1
ATOM 1899 C C . LEU A 1 244 ? 4.051 8.596 5.692 1.00 98.38 244 LEU A C 1
ATOM 1901 O O . LEU A 1 244 ? 3.818 9.801 5.535 1.00 98.38 244 LEU A O 1
ATOM 1905 N N . PRO A 1 245 ? 5.300 8.120 5.884 1.00 96.81 245 PRO A N 1
ATOM 1906 C CA . PRO A 1 245 ? 6.483 8.977 5.873 1.00 96.81 245 PRO A CA 1
ATOM 1907 C C . PRO A 1 245 ? 6.606 9.791 4.581 1.00 96.81 245 PRO A C 1
ATOM 1909 O O . PRO A 1 245 ? 6.427 9.252 3.489 1.00 96.81 245 PRO A O 1
ATOM 1912 N N . ASP A 1 246 ? 6.951 11.069 4.723 1.00 94.56 246 ASP A N 1
ATOM 1913 C CA . ASP A 1 246 ? 7.425 11.918 3.628 1.00 94.56 246 ASP A CA 1
ATOM 1914 C C . ASP A 1 246 ? 8.923 11.682 3.360 1.00 94.56 246 ASP A C 1
ATOM 1916 O O . ASP A 1 246 ? 9.647 11.151 4.210 1.00 94.56 246 ASP A O 1
ATOM 1920 N N . GLY A 1 247 ? 9.391 12.076 2.173 1.00 88.06 247 GLY A N 1
ATOM 1921 C CA . GLY A 1 247 ? 10.792 11.937 1.765 1.00 88.06 247 GLY A CA 1
ATOM 1922 C C . GLY A 1 247 ? 11.751 12.786 2.605 1.00 88.06 247 GLY A C 1
ATOM 1923 O O . GLY A 1 247 ? 11.402 13.875 3.068 1.00 88.06 247 GLY A O 1
ATOM 1924 N N . LYS A 1 248 ? 12.984 12.302 2.782 1.00 85.19 248 LYS A N 1
ATOM 1925 C CA . LYS A 1 248 ? 14.083 13.053 3.410 1.00 85.19 248 LYS A CA 1
ATOM 1926 C C . LYS A 1 248 ? 15.097 13.458 2.354 1.00 85.19 248 LYS A C 1
ATOM 1928 O O . LYS A 1 248 ? 15.336 12.704 1.421 1.00 85.19 248 LYS A O 1
ATOM 1933 N N . ASP A 1 249 ? 15.663 14.653 2.501 1.00 83.94 249 ASP A N 1
ATOM 1934 C CA . ASP A 1 249 ? 16.831 15.136 1.746 1.00 83.94 249 ASP A CA 1
ATOM 1935 C C . ASP A 1 249 ? 16.734 15.053 0.200 1.00 83.94 249 ASP A C 1
ATOM 1937 O O . ASP A 1 249 ? 17.734 15.170 -0.505 1.00 83.94 249 ASP A O 1
ATOM 1941 N N . GLY A 1 250 ? 15.511 14.929 -0.336 1.00 79.75 250 GLY A N 1
ATOM 1942 C CA . GLY A 1 250 ? 15.210 14.808 -1.768 1.00 79.75 250 GLY A CA 1
ATOM 1943 C C . GLY A 1 250 ? 14.928 13.384 -2.269 1.00 79.75 250 GLY A C 1
ATOM 1944 O O . GLY A 1 250 ? 14.646 13.222 -3.455 1.00 79.75 250 GLY A O 1
ATOM 1945 N N . GLU A 1 251 ? 14.976 12.365 -1.407 1.00 86.94 251 GLU A N 1
ATOM 1946 C CA . GLU A 1 251 ? 14.667 10.973 -1.758 1.00 86.94 251 GLU A CA 1
ATOM 1947 C C . GLU A 1 251 ? 13.154 10.703 -1.873 1.00 86.94 251 GLU A C 1
ATOM 1949 O O . GLU A 1 251 ? 12.344 11.250 -1.123 1.00 86.94 251 GLU A O 1
ATOM 1954 N N . GLU A 1 252 ? 12.771 9.818 -2.801 1.00 90.75 252 GLU A N 1
ATOM 1955 C CA . GLU A 1 252 ? 11.378 9.42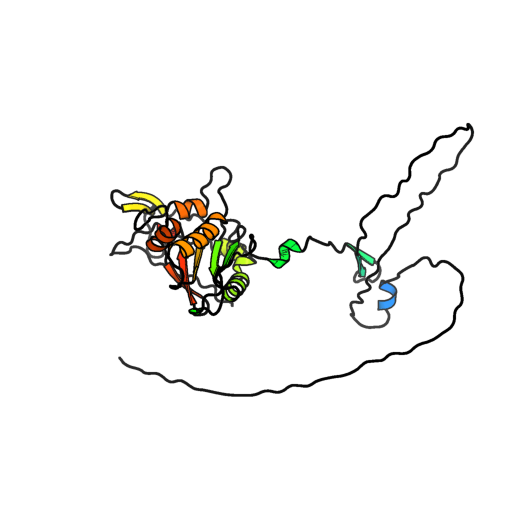3 -3.052 1.00 90.75 252 GLU A CA 1
ATOM 1956 C C . GLU A 1 252 ? 10.858 8.474 -1.953 1.00 90.75 252 GLU A C 1
ATOM 1958 O O . GLU A 1 252 ? 11.343 7.347 -1.795 1.00 90.75 252 GLU A O 1
ATOM 1963 N N . SER A 1 253 ? 9.835 8.899 -1.206 1.00 95.50 253 SER A N 1
ATOM 1964 C CA . SER A 1 253 ? 9.244 8.085 -0.138 1.00 95.50 253 SER A CA 1
ATOM 1965 C C . SER A 1 253 ? 8.324 6.977 -0.664 1.00 95.50 253 SER A C 1
ATOM 1967 O O . SER A 1 253 ? 7.891 6.971 -1.818 1.00 95.50 253 SER A O 1
ATOM 1969 N N . VAL A 1 254 ? 7.923 6.049 0.216 1.00 96.75 254 VAL A N 1
ATOM 1970 C CA . VAL A 1 254 ? 6.905 5.039 -0.131 1.00 96.75 254 VAL A CA 1
ATOM 1971 C C . VAL A 1 254 ? 5.550 5.673 -0.498 1.00 96.75 254 VAL A C 1
ATOM 1973 O O . VAL A 1 254 ? 4.790 5.113 -1.289 1.00 96.75 254 VAL A O 1
ATOM 1976 N N . LYS A 1 255 ? 5.264 6.857 0.055 1.00 97.62 255 LYS A N 1
ATOM 1977 C CA . LYS A 1 255 ? 4.065 7.668 -0.177 1.00 97.62 255 LYS A CA 1
ATOM 1978 C C . LYS A 1 255 ? 4.093 8.309 -1.563 1.00 97.62 255 LYS A C 1
ATOM 1980 O O . LYS A 1 255 ? 3.105 8.208 -2.289 1.00 97.62 255 LYS A O 1
ATOM 1985 N N . ASP A 1 256 ? 5.234 8.863 -1.968 1.00 96.75 256 ASP A N 1
ATOM 1986 C CA . ASP A 1 256 ? 5.447 9.398 -3.319 1.00 96.75 256 ASP A CA 1
ATOM 1987 C C . ASP A 1 256 ? 5.343 8.281 -4.367 1.00 96.75 256 ASP A C 1
ATOM 1989 O O . ASP A 1 256 ? 4.550 8.380 -5.309 1.00 96.75 256 ASP A O 1
ATOM 1993 N N . LYS A 1 257 ? 6.033 7.154 -4.131 1.00 96.69 257 LYS A N 1
ATOM 1994 C CA . LYS A 1 257 ? 5.962 5.950 -4.975 1.00 96.69 257 LYS A CA 1
ATOM 1995 C C . LYS A 1 257 ? 4.535 5.456 -5.167 1.00 96.69 257 LYS A C 1
ATOM 1997 O O . LYS A 1 257 ? 4.154 5.132 -6.291 1.00 96.69 257 LYS A O 1
ATOM 2002 N N . PHE A 1 258 ? 3.752 5.400 -4.084 1.00 98.19 258 PHE A N 1
ATOM 2003 C CA . PHE A 1 258 ? 2.337 5.028 -4.117 1.00 98.19 258 PHE A CA 1
ATOM 2004 C C . PHE A 1 258 ? 1.512 6.035 -4.932 1.00 98.19 258 PHE A C 1
ATOM 2006 O O . PHE A 1 258 ? 0.733 5.637 -5.794 1.00 98.19 258 PHE A O 1
ATOM 2013 N N . MET A 1 259 ? 1.685 7.339 -4.699 1.00 97.50 259 MET A N 1
ATOM 2014 C CA . MET A 1 259 ? 0.918 8.383 -5.391 1.00 97.50 259 MET A CA 1
ATOM 2015 C C . MET A 1 259 ? 1.272 8.511 -6.882 1.00 97.50 259 MET A C 1
ATOM 2017 O O . MET A 1 259 ? 0.433 8.947 -7.671 1.00 97.50 259 MET A O 1
ATOM 2021 N N . GLY A 1 260 ? 2.474 8.087 -7.282 1.00 95.38 260 GLY A N 1
ATOM 2022 C CA . GLY A 1 260 ? 2.920 7.993 -8.674 1.00 95.38 260 GLY A CA 1
ATOM 2023 C C . GLY A 1 260 ? 2.478 6.727 -9.426 1.00 95.38 260 GLY A C 1
ATOM 2024 O O . GLY A 1 260 ? 2.951 6.501 -10.546 1.00 95.38 260 GLY A O 1
ATOM 2025 N N . LEU A 1 261 ? 1.648 5.861 -8.834 1.00 96.31 261 LEU A N 1
ATOM 2026 C CA . LEU A 1 261 ? 1.141 4.637 -9.469 1.00 96.31 261 LEU A CA 1
ATOM 2027 C C . LEU A 1 261 ? 0.103 4.905 -10.577 1.00 96.31 261 LEU A C 1
ATOM 2029 O O . LEU A 1 261 ? -0.401 6.014 -10.754 1.00 96.31 261 LEU A O 1
ATOM 2033 N N . ALA A 1 262 ? -0.214 3.859 -11.347 1.00 94.50 262 ALA A N 1
ATOM 2034 C CA . ALA A 1 262 ? -1.249 3.913 -12.378 1.00 94.50 262 ALA A CA 1
ATOM 2035 C C . ALA A 1 262 ? -2.652 4.143 -11.778 1.00 94.50 262 ALA A C 1
ATOM 2037 O O . ALA A 1 262 ? -2.896 3.851 -10.611 1.00 94.50 262 ALA A O 1
ATOM 2038 N N . THR A 1 263 ? -3.590 4.628 -12.591 1.00 95.12 263 THR A N 1
ATOM 2039 C CA . THR A 1 263 ? -5.009 4.832 -12.234 1.00 95.12 263 THR A CA 1
ATOM 2040 C C . THR A 1 263 ? -5.901 4.232 -13.321 1.00 95.12 263 THR A C 1
ATOM 2042 O O . THR A 1 263 ? -5.464 4.113 -14.466 1.00 95.12 263 THR A O 1
ATOM 2045 N N . VAL A 1 264 ? -7.135 3.833 -12.989 1.00 92.56 264 VAL A N 1
ATOM 2046 C CA . VAL A 1 264 ? -8.092 3.277 -13.965 1.00 92.56 264 VAL A CA 1
ATOM 2047 C C . VAL A 1 264 ? -8.860 4.386 -14.687 1.00 92.56 264 VAL A C 1
ATOM 2049 O O . VAL A 1 264 ? -9.156 4.244 -15.872 1.00 92.56 264 VAL A O 1
ATOM 2052 N N . TYR A 1 265 ? -9.190 5.481 -13.992 1.00 93.00 265 TYR A N 1
ATOM 2053 C CA . TYR A 1 265 ? -10.054 6.547 -14.518 1.00 93.00 265 TYR A CA 1
ATOM 2054 C C . TYR A 1 265 ? -9.411 7.940 -14.520 1.00 93.00 265 TYR A C 1
ATOM 2056 O O . TYR A 1 265 ? -9.796 8.778 -15.333 1.00 93.00 265 TYR A O 1
ATOM 2064 N N . GLY A 1 266 ? -8.454 8.203 -13.626 1.00 93.81 266 GLY A N 1
ATOM 2065 C CA . GLY A 1 266 ? -7.816 9.513 -13.470 1.00 93.81 266 GLY A CA 1
ATOM 2066 C C . GLY A 1 266 ? -8.681 10.548 -12.739 1.00 93.81 266 GLY A C 1
ATOM 2067 O O . GLY A 1 266 ? -8.446 11.747 -12.873 1.00 93.81 266 GLY A O 1
ATOM 2068 N N . ASP A 1 267 ? -9.693 10.118 -11.979 1.00 95.69 267 ASP A N 1
ATOM 2069 C CA . ASP A 1 267 ? -10.576 11.027 -11.239 1.00 95.69 267 ASP A CA 1
ATOM 2070 C C . ASP A 1 267 ? -9.933 11.450 -9.910 1.00 95.69 267 ASP A C 1
ATOM 2072 O O . ASP A 1 267 ? -9.947 10.715 -8.920 1.00 95.69 267 ASP A O 1
ATOM 2076 N N . GLU A 1 268 ? -9.400 12.674 -9.870 1.00 95.94 268 GLU A N 1
ATOM 2077 C CA . GLU A 1 268 ? -8.738 13.251 -8.692 1.00 95.94 268 GLU A CA 1
ATOM 2078 C C . GLU A 1 268 ? -9.617 13.319 -7.433 1.00 95.94 268 GLU A C 1
ATOM 2080 O O . GLU A 1 268 ? -9.087 13.469 -6.332 1.00 95.94 268 GLU A O 1
ATOM 2085 N N . ARG A 1 269 ? -10.944 13.158 -7.540 1.00 97.12 269 ARG A N 1
ATOM 2086 C CA . ARG A 1 269 ? -11.846 13.058 -6.377 1.00 97.12 269 ARG A CA 1
ATOM 2087 C C . ARG A 1 269 ? -11.752 11.707 -5.669 1.00 97.12 269 ARG A C 1
ATOM 2089 O O . ARG A 1 269 ? -12.159 11.621 -4.517 1.00 97.12 269 ARG A O 1
ATOM 2096 N N . VAL A 1 270 ? -11.254 10.675 -6.355 1.00 97.75 270 VAL A N 1
ATOM 2097 C CA . VAL A 1 270 ? -11.139 9.280 -5.886 1.00 97.75 270 VAL A CA 1
ATOM 2098 C C . VAL A 1 270 ? -9.748 8.679 -6.150 1.00 97.75 270 VAL A C 1
ATOM 2100 O O . VAL A 1 270 ? -9.595 7.461 -6.214 1.00 97.75 270 VAL A O 1
ATOM 2103 N N . LYS A 1 271 ? -8.736 9.543 -6.313 1.00 98.25 271 LYS A N 1
ATOM 2104 C CA . LYS A 1 271 ? -7.342 9.222 -6.659 1.00 98.25 271 LYS A CA 1
ATOM 2105 C C . LYS A 1 271 ? -6.762 8.011 -5.925 1.00 98.25 271 LYS A C 1
ATOM 2107 O O . LYS A 1 271 ? -6.137 7.177 -6.572 1.00 98.25 271 LYS A O 1
ATOM 2112 N N . VAL A 1 272 ? -6.947 7.897 -4.606 1.00 98.50 272 VAL A N 1
ATOM 2113 C CA . VAL A 1 272 ? -6.340 6.803 -3.828 1.00 98.50 272 VAL A CA 1
ATOM 2114 C C . VAL A 1 272 ? -7.068 5.487 -4.097 1.00 98.50 272 VAL A C 1
ATOM 2116 O O . VAL A 1 272 ? -6.423 4.478 -4.371 1.00 98.50 272 VAL A O 1
ATOM 2119 N N . GLN A 1 273 ? -8.401 5.488 -4.114 1.00 97.69 273 GLN A N 1
ATOM 2120 C CA . GLN A 1 273 ? -9.207 4.325 -4.478 1.00 97.69 273 GLN A CA 1
ATOM 2121 C C . GLN A 1 273 ? -8.965 3.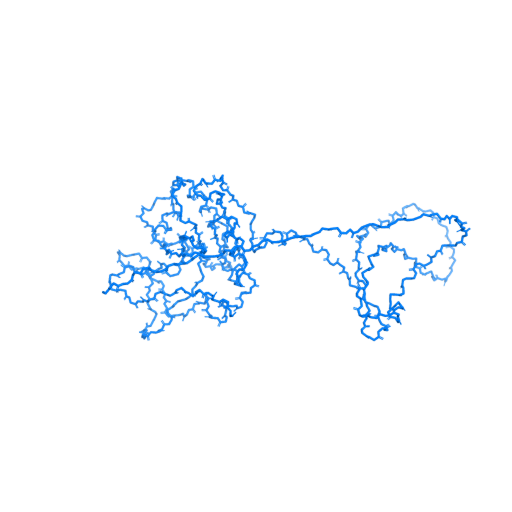889 -5.935 1.00 97.69 273 GLN A C 1
ATOM 2123 O O . GLN A 1 273 ? -8.985 2.695 -6.223 1.00 97.69 273 GLN A O 1
ATOM 2128 N N . ASP A 1 274 ? -8.706 4.831 -6.845 1.00 97.56 274 ASP A N 1
ATOM 2129 C CA . ASP A 1 274 ? -8.386 4.574 -8.255 1.00 97.56 274 ASP A CA 1
ATOM 2130 C C . ASP A 1 274 ? -6.973 3.978 -8.434 1.00 97.56 274 ASP A C 1
ATOM 2132 O O . ASP A 1 274 ? -6.790 3.038 -9.210 1.00 97.56 274 ASP A O 1
ATOM 2136 N N . ILE A 1 275 ? -5.995 4.435 -7.639 1.00 98.06 275 ILE A N 1
ATOM 2137 C CA . ILE A 1 275 ? -4.671 3.802 -7.519 1.00 98.06 275 ILE A CA 1
ATOM 2138 C C . ILE A 1 275 ? -4.808 2.375 -6.979 1.00 98.06 275 ILE A C 1
ATOM 2140 O O . ILE A 1 275 ? -4.345 1.434 -7.621 1.00 98.06 275 ILE A O 1
ATOM 2144 N N . VAL A 1 276 ? -5.470 2.170 -5.836 1.00 97.75 276 VAL A N 1
ATOM 2145 C CA . VAL A 1 276 ? -5.633 0.823 -5.257 1.00 97.75 276 VAL A CA 1
ATOM 2146 C C . VAL A 1 276 ? -6.325 -0.102 -6.261 1.00 97.75 276 VAL A C 1
ATOM 2148 O O . VAL A 1 276 ? -5.838 -1.203 -6.499 1.00 97.75 276 VAL A O 1
ATOM 2151 N N . LYS A 1 277 ? -7.382 0.357 -6.944 1.00 95.75 277 LYS A N 1
ATOM 2152 C CA . LYS A 1 277 ? -8.097 -0.437 -7.956 1.00 95.75 277 LYS A CA 1
ATOM 2153 C C . LYS A 1 277 ? -7.212 -0.896 -9.123 1.00 95.75 277 LYS A C 1
ATOM 2155 O O . LYS A 1 277 ? -7.438 -1.987 -9.639 1.00 95.75 277 LYS A O 1
ATOM 2160 N N . ALA A 1 278 ? -6.237 -0.091 -9.546 1.00 94.31 278 ALA A N 1
ATOM 2161 C CA . ALA A 1 278 ? -5.322 -0.436 -10.637 1.00 94.31 278 ALA A CA 1
ATOM 2162 C C . ALA A 1 278 ? -4.117 -1.295 -10.201 1.00 94.31 278 ALA A C 1
ATOM 2164 O O . ALA A 1 278 ? -3.540 -1.982 -11.039 1.00 94.31 278 ALA A O 1
ATOM 2165 N N . ASN A 1 279 ? -3.717 -1.243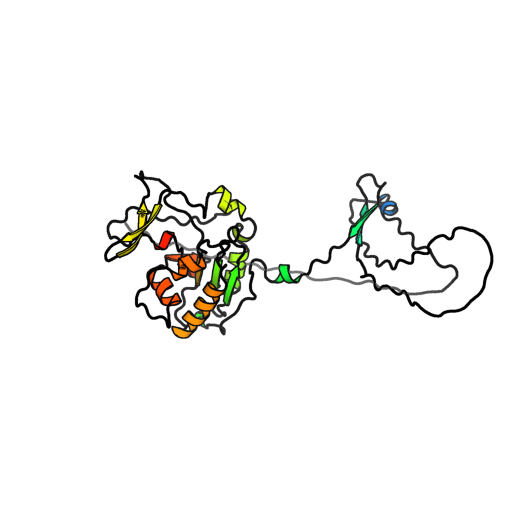 -8.924 1.00 96.31 279 ASN A N 1
ATOM 2166 C CA . ASN A 1 279 ? -2.394 -1.702 -8.473 1.00 96.31 279 ASN A CA 1
ATOM 2167 C C . ASN A 1 279 ? -2.424 -2.736 -7.331 1.00 96.31 279 ASN A C 1
ATOM 2169 O O . ASN A 1 279 ? -1.358 -3.136 -6.858 1.00 96.31 279 ASN A O 1
ATOM 2173 N N . THR A 1 280 ? -3.606 -3.119 -6.838 1.00 95.56 280 THR A N 1
ATOM 2174 C CA . THR A 1 280 ? -3.732 -3.975 -5.651 1.00 95.56 280 THR A CA 1
ATOM 2175 C C . THR A 1 280 ? -3.593 -5.467 -5.935 1.00 95.56 280 THR A C 1
ATOM 2177 O O . THR A 1 280 ? -4.052 -5.987 -6.952 1.00 95.56 280 THR A O 1
ATOM 2180 N N . PHE A 1 281 ? -3.012 -6.162 -4.963 1.00 94.94 281 PHE A N 1
ATOM 2181 C CA . PHE A 1 281 ? -2.999 -7.609 -4.852 1.00 94.94 281 PHE A CA 1
ATOM 2182 C C . PHE A 1 281 ? -3.878 -8.028 -3.667 1.00 94.94 281 PHE A C 1
ATOM 2184 O O . PHE A 1 281 ? -3.822 -7.412 -2.600 1.00 94.94 281 PHE A O 1
ATOM 2191 N N . GLN A 1 282 ? -4.676 -9.081 -3.842 1.00 93.56 282 GLN A N 1
ATOM 2192 C CA . GLN A 1 282 ? -5.498 -9.646 -2.772 1.00 93.56 282 GLN A CA 1
ATOM 2193 C C . GLN A 1 282 ? -4.680 -10.636 -1.932 1.00 93.56 282 GLN A C 1
ATOM 2195 O O . GLN A 1 282 ? -3.988 -11.495 -2.480 1.00 93.56 282 GLN A O 1
ATOM 2200 N N . LEU A 1 283 ? -4.798 -10.537 -0.607 1.00 92.06 283 LEU A N 1
ATOM 2201 C CA . LEU A 1 283 ? -4.220 -11.474 0.360 1.00 92.06 283 LEU A CA 1
ATOM 2202 C C . LEU A 1 283 ? -5.219 -11.785 1.480 1.00 92.06 283 LEU A C 1
ATOM 2204 O O . LEU A 1 283 ? -6.147 -11.014 1.718 1.00 92.06 283 LEU A O 1
ATOM 2208 N N . GLU A 1 284 ? -5.025 -12.897 2.185 1.00 92.75 284 GLU A N 1
ATOM 2209 C CA . GLU A 1 284 ? -5.858 -13.285 3.327 1.00 92.75 284 GLU A CA 1
ATOM 2210 C C . GLU A 1 284 ? -5.047 -13.210 4.628 1.00 92.75 284 GLU A C 1
ATOM 2212 O O . GLU A 1 284 ? -3.920 -13.699 4.699 1.00 92.75 284 GLU A O 1
ATOM 2217 N N . VAL A 1 285 ? -5.622 -12.602 5.668 1.00 90.12 285 VAL A N 1
ATOM 2218 C CA . VAL A 1 285 ? -5.070 -12.568 7.032 1.00 90.12 285 VAL A CA 1
ATOM 2219 C C . VAL A 1 285 ? -6.186 -12.941 7.996 1.00 90.12 285 VAL A C 1
ATOM 2221 O O . VAL A 1 285 ? -7.233 -12.298 8.002 1.00 90.12 285 VAL A O 1
ATOM 2224 N N . GLN A 1 286 ? -5.969 -13.980 8.809 1.00 90.69 286 GLN A N 1
ATOM 2225 C CA . GLN A 1 286 ? -6.951 -14.497 9.779 1.00 90.69 286 GLN A CA 1
ATOM 2226 C C . GLN A 1 286 ? -8.335 -14.800 9.159 1.00 90.69 286 GLN A C 1
ATOM 2228 O O . GLN A 1 286 ? -9.369 -14.508 9.756 1.00 90.69 286 GLN A O 1
ATOM 2233 N N . GLY A 1 287 ? -8.368 -15.353 7.939 1.00 91.50 287 GLY A N 1
ATOM 2234 C CA . GLY A 1 287 ? -9.612 -15.632 7.207 1.00 91.50 287 GLY A CA 1
ATOM 2235 C C . GLY A 1 287 ? -10.281 -14.407 6.567 1.00 91.50 287 GLY A C 1
ATOM 2236 O O . GLY A 1 287 ? -11.355 -14.538 5.984 1.00 91.50 287 GLY A O 1
ATOM 2237 N N . ILE A 1 288 ? -9.681 -13.215 6.674 1.00 93.88 288 ILE A N 1
ATOM 2238 C CA . ILE A 1 288 ? -10.227 -11.959 6.147 1.00 93.88 288 ILE A CA 1
ATOM 2239 C C . ILE A 1 288 ? -9.418 -11.494 4.936 1.00 93.88 288 ILE A C 1
ATOM 2241 O O . ILE A 1 288 ? -8.197 -11.312 4.999 1.00 93.88 288 ILE A O 1
ATOM 2245 N N . ASN A 1 289 ? -10.123 -11.253 3.831 1.00 95.69 289 ASN A N 1
ATOM 2246 C CA . ASN A 1 289 ? -9.539 -10.724 2.606 1.00 95.69 289 ASN A CA 1
ATOM 2247 C C . ASN A 1 289 ? -9.138 -9.255 2.770 1.00 95.69 289 ASN A C 1
ATOM 2249 O O . ASN A 1 289 ? -9.916 -8.428 3.248 1.00 95.69 289 ASN A O 1
ATOM 2253 N N . HIS A 1 290 ? -7.930 -8.938 2.321 1.00 96.31 290 HIS A N 1
ATOM 2254 C CA . HIS A 1 290 ? -7.375 -7.596 2.285 1.00 96.31 290 HIS A CA 1
ATOM 2255 C C . HIS A 1 290 ? -6.908 -7.254 0.867 1.00 96.31 290 HIS A C 1
ATOM 2257 O O . HIS A 1 290 ? -6.350 -8.091 0.154 1.00 96.31 290 HIS A O 1
ATOM 2263 N N . LEU A 1 291 ? -7.107 -5.997 0.486 1.00 97.81 291 LEU A N 1
ATOM 2264 C CA . LEU A 1 291 ? -6.454 -5.345 -0.641 1.00 97.81 291 LEU A CA 1
ATOM 2265 C C . LEU A 1 291 ? -5.119 -4.780 -0.154 1.00 97.81 291 LEU A C 1
ATOM 2267 O O . LEU A 1 291 ? -5.101 -4.002 0.797 1.00 97.81 291 LEU A O 1
ATOM 2271 N N . ALA A 1 292 ? -4.011 -5.146 -0.789 1.00 97.69 292 ALA A N 1
ATOM 2272 C CA . ALA A 1 292 ? -2.677 -4.653 -0.455 1.00 97.69 292 ALA A CA 1
ATOM 2273 C C . ALA A 1 292 ? -1.991 -4.019 -1.673 1.00 97.69 292 ALA A C 1
ATOM 2275 O O . ALA A 1 292 ? -2.275 -4.395 -2.811 1.00 97.69 292 ALA A O 1
ATOM 2276 N N . VAL A 1 293 ? -1.098 -3.050 -1.453 1.00 98.38 293 VAL A N 1
ATOM 2277 C CA . VAL A 1 293 ? -0.348 -2.363 -2.522 1.00 98.38 293 VAL A CA 1
ATOM 2278 C C . VAL A 1 293 ? 1.143 -2.314 -2.189 1.00 98.38 293 VAL A C 1
ATOM 2280 O O . VAL A 1 293 ? 1.544 -1.855 -1.117 1.00 98.38 293 VAL A O 1
ATOM 2283 N N . TRP A 1 294 ? 1.958 -2.740 -3.153 1.00 97.31 294 TRP A N 1
ATOM 2284 C CA . TRP A 1 294 ? 3.420 -2.708 -3.133 1.00 97.31 294 TRP A CA 1
ATOM 2285 C C . TRP A 1 294 ? 3.901 -1.797 -4.271 1.00 97.31 294 TRP A C 1
ATOM 2287 O O . TRP A 1 294 ? 3.948 -2.266 -5.406 1.00 97.31 294 TRP A O 1
ATOM 2297 N N . PRO A 1 295 ? 4.239 -0.518 -4.024 1.00 96.44 295 PRO A N 1
ATOM 2298 C CA . PRO A 1 295 ? 4.450 0.448 -5.103 1.00 96.44 295 PRO A CA 1
ATOM 2299 C C . PRO A 1 295 ? 5.501 0.043 -6.145 1.00 96.44 295 PRO A C 1
ATOM 2301 O O . PRO A 1 295 ? 5.305 0.270 -7.336 1.00 96.44 295 PRO A O 1
ATOM 2304 N N . GLU A 1 296 ? 6.585 -0.604 -5.723 1.00 94.69 296 GLU A N 1
ATOM 2305 C CA . GLU A 1 296 ? 7.604 -1.147 -6.619 1.00 94.69 296 GLU A CA 1
ATOM 2306 C C . GLU A 1 296 ? 7.070 -2.337 -7.440 1.00 94.69 296 GLU A C 1
ATOM 2308 O O . GLU A 1 296 ? 7.102 -2.301 -8.670 1.00 94.69 296 GLU A O 1
ATOM 2313 N N . THR A 1 297 ? 6.491 -3.355 -6.791 1.00 93.31 297 THR A N 1
ATOM 2314 C CA . THR A 1 297 ? 5.913 -4.542 -7.456 1.00 93.31 297 THR A CA 1
ATOM 2315 C C . THR A 1 297 ? 4.772 -4.183 -8.415 1.00 93.31 297 THR A C 1
ATOM 2317 O O . THR A 1 297 ? 4.646 -4.786 -9.479 1.00 93.31 297 THR A O 1
ATOM 2320 N N . SER A 1 298 ? 3.965 -3.170 -8.091 1.00 94.12 298 SER A N 1
ATOM 2321 C CA . SER A 1 298 ? 2.863 -2.677 -8.928 1.00 94.12 298 SER A CA 1
ATOM 2322 C C . SER A 1 298 ? 3.324 -2.001 -10.231 1.00 94.12 298 SER A C 1
ATOM 2324 O O . SER A 1 298 ? 2.490 -1.694 -11.079 1.00 94.12 298 SER A O 1
ATOM 2326 N N . ARG A 1 299 ? 4.635 -1.800 -10.449 1.00 93.19 299 ARG A N 1
ATOM 2327 C CA . ARG A 1 299 ? 5.190 -1.402 -11.759 1.00 93.19 299 ARG A CA 1
ATOM 2328 C C . ARG A 1 299 ? 5.307 -2.568 -12.749 1.00 93.19 299 ARG A C 1
ATOM 2330 O O . ARG A 1 299 ? 5.572 -2.325 -13.927 1.00 93.19 299 ARG A O 1
ATOM 2337 N N . LEU A 1 300 ? 5.134 -3.818 -12.314 1.00 89.12 300 LEU A N 1
ATOM 2338 C CA . LEU A 1 300 ? 5.127 -4.984 -13.203 1.00 89.12 300 LEU A CA 1
ATOM 2339 C C . LEU A 1 300 ? 3.917 -4.949 -14.152 1.00 89.12 300 LEU A C 1
ATOM 2341 O O . LEU A 1 300 ? 2.784 -4.702 -13.742 1.00 89.12 300 LEU A O 1
ATOM 2345 N N . ASN A 1 301 ? 4.149 -5.206 -15.439 1.00 76.94 301 ASN A N 1
ATOM 2346 C CA . ASN A 1 301 ? 3.118 -5.115 -16.468 1.00 76.94 301 ASN A CA 1
ATOM 2347 C C . ASN A 1 301 ? 2.243 -6.377 -16.540 1.00 76.94 301 ASN A C 1
ATOM 2349 O O . ASN A 1 301 ? 2.750 -7.475 -16.749 1.00 76.94 301 ASN A O 1
ATOM 2353 N N . HIS A 1 302 ? 0.920 -6.186 -16.507 1.00 76.00 302 HIS A N 1
ATOM 2354 C CA . HIS A 1 302 ? -0.136 -7.178 -16.786 1.00 76.00 302 HIS A CA 1
ATOM 2355 C C . HIS A 1 302 ? -0.101 -7.675 -18.261 1.00 76.00 302 HIS A C 1
ATOM 2357 O O . HIS A 1 302 ? -1.035 -7.511 -19.040 1.00 76.00 302 HIS A O 1
ATOM 2363 N N . ASP A 1 303 ? 1.016 -8.250 -18.704 1.00 75.44 303 ASP A N 1
ATOM 2364 C CA . ASP A 1 303 ? 1.111 -8.916 -20.004 1.00 75.44 303 ASP A CA 1
ATOM 2365 C C . ASP A 1 303 ? 0.609 -10.358 -19.902 1.00 75.44 303 ASP A C 1
ATOM 2367 O O . ASP A 1 303 ? 0.926 -11.075 -18.952 1.00 75.44 303 ASP A O 1
ATOM 2371 N N . CYS A 1 304 ? -0.143 -10.816 -20.905 1.00 76.31 304 CYS A N 1
ATOM 2372 C CA . CYS A 1 304 ? -0.746 -12.153 -20.893 1.00 76.31 304 CYS A CA 1
ATOM 2373 C C . CYS A 1 304 ? 0.285 -13.296 -20.999 1.00 76.31 304 CYS A C 1
ATOM 2375 O O . CYS A 1 304 ? -0.066 -14.456 -20.794 1.00 76.31 304 CYS A O 1
ATOM 2377 N N . GLY A 1 305 ? 1.547 -12.974 -21.302 1.00 77.19 305 GLY A N 1
ATOM 2378 C CA . GLY A 1 305 ? 2.707 -13.848 -21.120 1.00 77.19 305 GLY A CA 1
ATOM 2379 C C . GLY A 1 305 ? 3.617 -13.314 -20.006 1.00 77.19 305 GLY A C 1
ATOM 2380 O O . GLY A 1 305 ? 4.610 -12.654 -20.328 1.00 77.19 305 GLY A O 1
ATOM 2381 N N . PRO A 1 306 ? 3.298 -13.550 -18.718 1.00 76.69 306 PRO A N 1
ATOM 2382 C CA . PRO A 1 306 ? 4.088 -13.041 -17.600 1.00 76.69 306 PRO A CA 1
ATOM 2383 C C . PRO A 1 306 ? 5.495 -13.651 -17.590 1.00 76.69 306 PRO A C 1
ATOM 2385 O O . PRO A 1 306 ? 5.679 -14.840 -17.849 1.00 76.69 306 PRO A O 1
ATOM 2388 N N . LYS A 1 307 ? 6.498 -12.827 -17.268 1.00 79.81 307 LYS A N 1
ATOM 2389 C CA . LYS A 1 307 ? 7.924 -13.215 -17.225 1.00 79.81 307 LYS A CA 1
ATOM 2390 C C . LYS A 1 307 ? 8.463 -13.435 -15.808 1.00 79.81 307 LYS A C 1
ATOM 2392 O O . LYS A 1 307 ? 9.668 -13.530 -15.613 1.00 79.81 307 LYS A O 1
ATOM 2397 N N . TYR A 1 308 ? 7.576 -13.458 -14.823 1.00 80.81 308 TYR A N 1
ATOM 2398 C CA . TYR A 1 308 ? 7.888 -13.442 -13.400 1.00 80.81 308 TYR A CA 1
ATOM 2399 C C . TYR A 1 308 ? 6.815 -14.218 -12.629 1.00 80.81 308 TYR A C 1
ATOM 2401 O O . TYR A 1 308 ? 5.683 -14.362 -13.096 1.00 80.81 308 TYR A O 1
ATOM 2409 N N . VAL A 1 309 ? 7.163 -14.694 -11.434 1.00 79.19 309 VAL A N 1
ATOM 2410 C CA . VAL A 1 309 ? 6.237 -15.338 -10.495 1.00 79.19 309 VAL A CA 1
ATOM 2411 C C . VAL A 1 309 ? 6.337 -14.601 -9.165 1.00 79.19 309 VAL A C 1
ATOM 2413 O O . VAL A 1 309 ? 7.437 -14.359 -8.675 1.00 79.19 309 VAL A O 1
ATOM 2416 N N . LEU A 1 310 ? 5.193 -14.225 -8.595 1.00 81.31 310 LEU A N 1
ATOM 2417 C CA . LEU A 1 310 ? 5.123 -13.566 -7.292 1.00 81.31 310 LEU A CA 1
ATOM 2418 C C . LEU A 1 310 ? 4.841 -14.605 -6.204 1.00 81.31 310 LEU A C 1
ATOM 2420 O O . LEU A 1 310 ? 3.937 -15.427 -6.344 1.00 81.31 310 LEU A O 1
ATOM 2424 N N . PHE A 1 311 ? 5.602 -14.537 -5.113 1.00 81.31 311 PHE A N 1
ATOM 2425 C CA . PHE A 1 311 ? 5.455 -15.399 -3.943 1.00 81.31 311 PHE A CA 1
ATOM 2426 C C . PHE A 1 311 ? 5.226 -14.540 -2.698 1.00 81.31 311 PHE A C 1
ATOM 2428 O O . PHE A 1 311 ? 5.971 -13.593 -2.451 1.00 81.31 311 PHE A O 1
ATOM 2435 N N . TYR A 1 312 ? 4.225 -14.890 -1.891 1.00 74.31 312 TYR A N 1
ATOM 2436 C CA . TYR A 1 312 ? 4.015 -14.265 -0.586 1.00 74.31 312 TYR A CA 1
ATOM 2437 C C . TYR A 1 312 ? 4.822 -15.005 0.478 1.00 74.31 312 TYR A C 1
ATOM 2439 O O . TYR A 1 312 ? 4.525 -16.154 0.809 1.00 74.31 312 TYR A O 1
ATOM 2447 N N . ALA A 1 313 ? 5.834 -14.335 1.027 1.00 67.94 313 ALA A N 1
ATOM 2448 C CA . ALA A 1 313 ? 6.592 -14.823 2.170 1.00 67.94 313 ALA A CA 1
ATOM 2449 C C . ALA A 1 313 ? 5.763 -14.666 3.458 1.00 67.94 313 ALA A C 1
ATOM 2451 O O . ALA A 1 313 ? 5.908 -13.697 4.203 1.00 67.94 313 ALA A O 1
ATOM 2452 N N . TYR A 1 314 ? 4.869 -15.621 3.721 1.00 58.19 314 TYR A N 1
ATOM 2453 C CA . TYR A 1 314 ? 4.238 -15.745 5.032 1.00 58.19 314 TYR A CA 1
ATOM 2454 C C . TYR A 1 314 ? 5.284 -16.224 6.040 1.00 58.19 314 TYR A C 1
ATOM 2456 O O . TYR A 1 314 ? 5.755 -17.358 5.956 1.00 58.19 314 TYR A O 1
ATOM 2464 N N . GLY A 1 315 ? 5.631 -15.374 7.007 1.00 49.34 315 GLY A N 1
ATOM 2465 C CA . GLY A 1 315 ? 6.478 -15.766 8.129 1.00 49.34 315 GLY A CA 1
ATOM 2466 C C . GLY A 1 315 ? 5.767 -16.797 9.002 1.00 49.34 315 GLY A C 1
ATOM 2467 O O . GLY A 1 315 ? 4.996 -16.428 9.885 1.00 49.34 315 GLY A O 1
ATOM 2468 N N . HIS A 1 316 ? 6.009 -18.085 8.754 1.00 34.09 316 HIS A N 1
ATOM 2469 C CA . HIS A 1 316 ? 5.675 -19.124 9.723 1.00 34.09 316 HIS A CA 1
ATOM 2470 C C . HIS A 1 316 ? 6.509 -18.901 10.995 1.00 34.09 316 HIS A C 1
ATOM 2472 O O . HIS A 1 316 ? 7.725 -18.717 10.883 1.00 34.09 316 HIS A O 1
ATOM 2478 N N . PRO A 1 317 ? 5.899 -18.916 12.194 1.00 30.27 317 PRO A N 1
ATOM 2479 C CA . PRO A 1 317 ? 6.670 -19.084 13.417 1.00 30.27 317 PRO A CA 1
ATOM 2480 C C . PRO A 1 317 ? 7.347 -20.472 13.405 1.00 30.27 317 PRO A C 1
ATOM 2482 O O . PRO A 1 317 ? 6.776 -21.405 12.829 1.00 30.27 317 PRO A O 1
ATOM 2485 N N . PRO A 1 318 ? 8.551 -20.602 13.991 1.00 32.22 318 PRO A N 1
ATOM 2486 C CA . PRO A 1 318 ? 9.272 -21.873 14.092 1.00 32.22 318 PRO A CA 1
ATOM 2487 C C . PRO A 1 318 ? 8.630 -22.856 15.086 1.00 32.22 318 PRO A C 1
ATOM 2489 O O . PRO A 1 318 ? 7.985 -22.388 16.053 1.00 32.22 318 PRO A O 1
#

Organism: Leptosphaeria maculans (strain JN3 / isolate v23.1.3 / race Av1-4-5-6-7-8) (NCBI:txid985895)

Sequence (318 aa):
MQYRQIGNQAGLALFGGVSFSKFNTHIFHRQVPRAPSLSIDVCRNQRLGGPGLSLVDLVLTSHVSTPQVLAPKEAEHLIESENCWHDYPLLTVQLSCHLNGIHEMAHPVQTWPKEQEENFPWSHTPICTPSLPSLNSPLCVYTSTTFASGRGLSIFTTPNLANHFASLPVFHNASILAEQDINGDTGTWRTETIPGKGIGMVASHTLDFGDRVTSYTPAFLAVLEDELGTLNREKWWRIAISQLPDGKDGEESVKDKFMGLATVYGDERVKVQDIVKANTFQLEVQGINHLAVWPETSRLNHDCGPKYVLFYAYGHPP

Foldseek 3Di:
DDDDDDDDDDDDDDDDDDDDDDDDDDDDDDDDDDDDPPDDLPLPVVVPDDDDDDWDWDFDDDDDDDDDDDDDDDDDDDDDDDDPPDPDDGWTWTWDADPVSPDIDTHTPPPDPCVVVPQPPFPDDWDWDDQDPVVSFIWTWGKGCPQLNRLIAIEGGGPVVVVVVRPDVSSVDNVVCVVVVEPPQPLQWDWDQDPPQGIAIDGPDDDDPPDDNHHYDFRYKYFDDDPDDQLRVQVRLCVRLVRHDDDPPPDQGQSNLQLSADFDPPPPSRSNVRSLVQQWDWDDDPNTIMTTHDSNVSRHDPDPPHPDDDDDPDDDDD

Radius of gyration: 32.33 Å; chains: 1; bounding box: 60×83×99 Å

InterPro domains:
  IPR046341 SET domain superfamily [SSF82199] (192-313)
  IPR053185 SET domain-containing protein [PTHR47332] (88-308)